Protein AF-A0A7S1ELW6-F1 (afdb_monomer_lite)

pLDDT: mean 91.41, std 7.21, range [59.25, 98.44]

Foldseek 3Di:
DVQVVCLVCLLVLLLVLLVQCPPPDPVSVVVSVVSLVVSLPRDHALVSVLSNLVSLLVQCPDPDVSSVLSSLVSLLSNCVSCVVVDDLVSLVSSLVSLLVQLLPPDNSSNLSSLQSNLSLCDDSNVVCLVVLLVVLLCLLVPQDADPPRDSSSVSSNSSSLSNLLSSLLSCLPDDDPCNVSSLVSLVVLCVGDPPSVVSSVVSVVNSD

Secondary structure (DSSP, 8-state):
-HHHHHGGGHHHHHHHHHHHTT-SSHHHHHHHHHHHHHHTTPPPPHHHHHHHHHHHHHHTT-S-HHHHHHHHHHHHHHHHHTTTTS-HHHHHHHHHHHHHGGG-SSHHHHHHHHHHHHHHTSGGGHHHHHHHHHHHHHHHHHS--STT--HHHHHHHHHHHHHHHHHHHT-SS---TTHHHHHHHHHHHTTSSTTHHHHHHHHHHH--

Organism: NCBI:txid1486918

Radius of gyration: 17.98 Å; chains: 1; bounding box: 51×28×56 Å

Sequence (208 aa):
GDGAAIAPSASAILRAALRTAESKDKDFAMIAKLTVAYLKYVRFEDEVLRQLAHMLIATLHDTNWHTRAATLRFIQALAYGHAFALGVELFIALRDAVVASLSDKQLEVAQLASSTLMIFLKGVGASSEAELRATFLRVAKTTPVGADADPLTSSTKHAAVLGLSACVLAHPYDVPTWMPEVMETLGFASLEPAPMKLAAQKTFAEFK

Structure (mmCIF, N/CA/C/O backbone):
data_AF-A0A7S1ELW6-F1
#
_entry.id   AF-A0A7S1ELW6-F1
#
loop_
_atom_site.group_PDB
_atom_site.id
_atom_site.type_symbol
_atom_site.label_atom_id
_atom_site.label_alt_id
_atom_site.label_comp_id
_atom_site.label_asym_id
_atom_site.label_entity_id
_atom_site.label_seq_id
_atom_site.pdbx_PDB_ins_code
_atom_site.Cartn_x
_atom_site.Cartn_y
_atom_site.Cartn_z
_atom_site.occupancy
_atom_site.B_iso_or_equiv
_atom_site.auth_seq_id
_atom_site.auth_comp_id
_atom_site.auth_asym_id
_atom_site.auth_atom_id
_atom_site.pdbx_PDB_model_num
ATOM 1 N N . GLY A 1 1 ? 13.669 3.051 -29.122 1.00 59.25 1 GLY A N 1
ATOM 2 C CA . GLY A 1 1 ? 13.702 4.171 -28.160 1.00 59.25 1 GLY A CA 1
ATOM 3 C C . GLY A 1 1 ? 14.279 3.693 -26.846 1.00 59.25 1 GLY A C 1
ATOM 4 O O . GLY A 1 1 ? 14.452 2.489 -26.687 1.00 59.25 1 GLY A O 1
ATOM 5 N N . ASP A 1 2 ? 14.553 4.611 -25.924 1.00 66.62 2 ASP A N 1
ATOM 6 C CA . ASP A 1 2 ? 15.318 4.346 -24.693 1.00 66.62 2 ASP A CA 1
ATOM 7 C C . ASP A 1 2 ? 14.764 3.185 -23.853 1.00 66.62 2 ASP A C 1
ATOM 9 O O . ASP A 1 2 ? 15.538 2.385 -23.334 1.00 66.62 2 ASP A O 1
ATOM 13 N N . GLY A 1 3 ? 13.436 3.006 -23.810 1.00 72.62 3 GLY A N 1
ATOM 14 C CA . GLY A 1 3 ? 12.788 1.891 -23.105 1.00 72.62 3 GLY A CA 1
ATOM 15 C C . GLY A 1 3 ? 13.220 0.499 -23.586 1.00 72.62 3 GLY A C 1
ATOM 16 O O . GLY A 1 3 ? 13.433 -0.387 -22.764 1.00 72.62 3 GLY A O 1
ATOM 17 N N . ALA A 1 4 ? 13.438 0.318 -24.893 1.00 77.94 4 ALA A N 1
ATOM 18 C CA . ALA A 1 4 ? 13.889 -0.960 -25.453 1.00 77.94 4 ALA A CA 1
ATOM 19 C C . ALA A 1 4 ? 15.352 -1.268 -25.094 1.00 77.94 4 ALA A C 1
ATOM 21 O O . ALA A 1 4 ? 15.714 -2.428 -24.921 1.00 77.94 4 ALA A O 1
ATOM 22 N N . ALA A 1 5 ? 16.188 -0.234 -24.945 1.00 83.50 5 ALA A N 1
ATOM 23 C CA . ALA A 1 5 ? 17.591 -0.403 -24.578 1.00 83.50 5 ALA A CA 1
ATOM 24 C C . ALA A 1 5 ? 17.753 -0.833 -23.111 1.00 83.50 5 ALA A C 1
ATOM 26 O O . ALA A 1 5 ? 18.630 -1.634 -22.796 1.00 83.50 5 ALA A O 1
ATOM 27 N N . ILE A 1 6 ? 16.900 -0.323 -22.216 1.00 86.50 6 ILE A N 1
ATOM 28 C CA . ILE A 1 6 ? 16.979 -0.629 -20.780 1.00 86.50 6 ILE A CA 1
ATOM 29 C C . ILE A 1 6 ? 16.120 -1.820 -20.350 1.00 86.50 6 ILE A C 1
ATOM 31 O O . ILE A 1 6 ? 16.358 -2.359 -19.272 1.00 86.50 6 ILE A O 1
ATOM 35 N N . ALA A 1 7 ? 15.153 -2.246 -21.168 1.00 85.88 7 ALA A N 1
ATOM 36 C CA . ALA A 1 7 ? 14.214 -3.327 -20.862 1.00 85.88 7 ALA A CA 1
ATOM 37 C C . ALA A 1 7 ? 14.863 -4.593 -20.259 1.00 85.88 7 ALA A C 1
ATOM 39 O O . ALA A 1 7 ? 14.392 -5.022 -19.204 1.00 85.88 7 ALA A O 1
ATOM 40 N N . PRO A 1 8 ? 15.967 -5.148 -20.811 1.00 89.31 8 PRO A N 1
ATOM 41 C CA . PRO A 1 8 ? 16.575 -6.374 -20.278 1.00 89.31 8 PRO A CA 1
ATOM 42 C C . PRO A 1 8 ? 17.093 -6.236 -18.841 1.00 89.31 8 PRO A C 1
ATOM 44 O O . PRO A 1 8 ? 17.148 -7.209 -18.094 1.00 89.31 8 PRO A O 1
ATOM 47 N N . SER A 1 9 ? 17.466 -5.016 -18.449 1.00 91.44 9 SER A N 1
ATOM 48 C CA . SER A 1 9 ? 18.084 -4.716 -17.156 1.00 91.44 9 SER A CA 1
ATOM 49 C C . SER A 1 9 ? 17.170 -3.910 -16.232 1.00 91.44 9 SER A C 1
ATOM 51 O O . SER A 1 9 ? 17.549 -3.642 -15.093 1.00 91.44 9 SER A O 1
ATOM 53 N N . ALA A 1 10 ? 15.968 -3.529 -16.680 1.00 91.75 10 ALA A N 1
ATOM 54 C CA . ALA A 1 10 ? 15.089 -2.593 -15.981 1.00 91.75 10 ALA A CA 1
ATOM 55 C C . ALA A 1 10 ? 14.746 -3.071 -14.564 1.00 91.75 10 ALA A C 1
ATOM 57 O O . ALA A 1 10 ? 14.891 -2.316 -13.604 1.00 91.75 10 ALA A O 1
ATOM 58 N N . SER A 1 11 ? 14.378 -4.346 -14.413 1.00 92.38 11 SER A N 1
ATOM 59 C CA . SER A 1 11 ? 14.062 -4.947 -13.111 1.00 92.38 11 SER A CA 1
ATOM 60 C C . SER A 1 11 ? 15.258 -4.954 -12.160 1.00 92.38 11 SER A C 1
ATOM 62 O O . SER A 1 11 ? 15.106 -4.652 -10.976 1.00 92.38 11 SER A O 1
ATOM 64 N N . ALA A 1 12 ? 16.456 -5.256 -12.665 1.00 93.81 12 ALA A N 1
ATOM 65 C CA . ALA A 1 12 ? 17.673 -5.278 -11.858 1.00 93.81 12 ALA A CA 1
ATOM 66 C C . ALA A 1 12 ? 18.089 -3.863 -11.427 1.00 93.81 12 ALA A C 1
ATOM 68 O O . ALA A 1 12 ? 18.358 -3.634 -10.246 1.00 93.81 12 ALA A O 1
ATOM 69 N N . ILE A 1 13 ? 18.075 -2.910 -12.366 1.00 94.12 13 ILE A N 1
ATOM 70 C CA . ILE A 1 13 ? 18.392 -1.497 -12.121 1.00 94.12 13 ILE A CA 1
ATOM 71 C C . ILE A 1 13 ? 17.414 -0.911 -11.103 1.00 94.12 13 ILE A C 1
ATOM 73 O O . ILE A 1 13 ? 17.841 -0.313 -10.115 1.00 94.12 13 ILE A O 1
ATOM 77 N N . LEU A 1 14 ? 16.109 -1.123 -11.300 1.00 95.25 14 LEU A N 1
ATOM 78 C CA . LEU A 1 14 ? 15.088 -0.614 -10.392 1.00 95.25 14 LEU A CA 1
ATOM 79 C C . LEU A 1 14 ? 15.239 -1.212 -8.994 1.00 95.25 14 LEU A C 1
ATOM 81 O O . LEU A 1 14 ? 15.230 -0.469 -8.016 1.00 95.25 14 LEU A O 1
ATOM 85 N N . ARG A 1 15 ? 15.424 -2.534 -8.877 1.00 95.38 15 ARG A N 1
ATOM 86 C CA . ARG A 1 15 ? 15.603 -3.180 -7.569 1.00 95.38 15 ARG A CA 1
ATOM 87 C C . ARG A 1 15 ? 16.816 -2.627 -6.831 1.00 95.38 15 ARG A C 1
ATOM 89 O O . ARG A 1 15 ? 16.731 -2.358 -5.634 1.00 95.38 15 ARG A O 1
ATOM 96 N N . ALA A 1 16 ? 17.937 -2.456 -7.531 1.00 94.50 16 ALA A N 1
ATOM 97 C CA . ALA A 1 16 ? 19.140 -1.876 -6.951 1.00 94.50 16 ALA A CA 1
ATOM 98 C C . ALA A 1 16 ? 18.877 -0.444 -6.467 1.00 94.50 16 ALA A C 1
ATOM 100 O O . ALA A 1 16 ? 19.161 -0.139 -5.311 1.00 94.50 16 ALA A O 1
ATOM 101 N N . ALA A 1 17 ? 18.245 0.389 -7.299 1.00 95.44 17 ALA A N 1
ATOM 102 C CA . ALA A 1 17 ? 17.912 1.767 -6.956 1.00 95.44 17 ALA A CA 1
ATOM 103 C C . ALA A 1 17 ? 16.952 1.866 -5.753 1.00 95.44 17 ALA A C 1
ATOM 105 O O . ALA A 1 17 ? 17.166 2.672 -4.853 1.00 95.44 17 ALA A O 1
ATOM 106 N N . LEU A 1 18 ? 15.930 1.008 -5.667 1.00 95.25 18 LEU A N 1
ATOM 107 C CA . LEU A 1 18 ? 15.019 0.968 -4.514 1.00 95.25 18 LEU A CA 1
ATOM 108 C C . LEU A 1 18 ? 15.742 0.600 -3.207 1.00 95.25 18 LEU A C 1
ATOM 110 O O . LEU A 1 18 ? 15.372 1.081 -2.135 1.00 95.25 18 LEU A O 1
ATOM 114 N N . ARG A 1 19 ? 16.783 -0.239 -3.278 1.00 94.31 19 ARG A N 1
ATOM 115 C CA . ARG A 1 19 ? 17.590 -0.630 -2.111 1.00 94.31 19 ARG A CA 1
ATOM 116 C C . ARG A 1 19 ? 18.581 0.443 -1.677 1.00 94.31 19 ARG A C 1
ATOM 118 O O . ARG A 1 19 ? 18.878 0.537 -0.489 1.00 94.31 19 ARG A O 1
ATOM 125 N N . THR A 1 20 ? 19.070 1.250 -2.613 1.00 93.38 20 THR A N 1
ATOM 126 C CA . THR A 1 20 ? 20.083 2.283 -2.356 1.00 93.38 20 THR A CA 1
ATOM 127 C C . THR A 1 20 ? 19.508 3.687 -2.183 1.00 93.38 20 THR A C 1
ATOM 129 O O . THR A 1 20 ? 20.233 4.568 -1.740 1.00 93.38 20 THR A O 1
ATOM 132 N N . ALA A 1 21 ? 18.217 3.909 -2.449 1.00 89.75 21 ALA A N 1
ATOM 133 C CA . ALA A 1 21 ? 17.579 5.227 -2.345 1.00 89.75 21 ALA A CA 1
ATOM 134 C C . ALA A 1 21 ? 17.763 5.913 -0.976 1.00 89.75 21 ALA A C 1
ATOM 136 O O . ALA A 1 21 ? 17.822 7.139 -0.909 1.00 89.75 21 ALA A O 1
ATOM 137 N N . GLU A 1 22 ? 17.882 5.137 0.103 1.00 86.88 22 GLU A N 1
ATOM 138 C CA . GLU A 1 22 ? 18.133 5.642 1.460 1.00 86.88 22 GLU A CA 1
ATOM 139 C C . GLU A 1 22 ? 19.531 5.254 1.982 1.00 86.88 22 GLU A C 1
ATOM 141 O O . GLU A 1 22 ? 19.724 5.017 3.176 1.00 86.88 22 GLU A O 1
ATOM 146 N N . SER A 1 23 ? 20.529 5.150 1.095 1.00 88.38 23 SER A N 1
ATOM 147 C CA . SER A 1 23 ? 21.919 4.937 1.505 1.00 88.38 23 SER A CA 1
ATOM 148 C C . SER A 1 23 ? 22.479 6.136 2.272 1.00 88.38 23 SER A C 1
ATOM 150 O O . SER A 1 23 ? 22.103 7.282 2.038 1.00 88.38 23 SER A O 1
ATOM 152 N N . LYS A 1 24 ? 23.443 5.878 3.165 1.00 88.25 24 LYS A N 1
ATOM 153 C CA . LYS A 1 24 ? 24.168 6.938 3.892 1.00 88.25 24 LYS A CA 1
ATOM 154 C C . LYS A 1 24 ? 24.994 7.830 2.964 1.00 88.25 24 LYS A C 1
ATOM 156 O O . LYS A 1 24 ? 25.199 9.003 3.263 1.00 88.25 24 LYS A O 1
ATOM 161 N N . ASP A 1 25 ? 25.477 7.256 1.868 1.00 92.94 25 ASP A N 1
ATOM 162 C CA . ASP A 1 25 ? 26.135 8.001 0.807 1.00 92.94 25 ASP A CA 1
ATOM 163 C C . ASP A 1 25 ? 25.087 8.817 0.038 1.00 92.94 25 ASP A C 1
ATOM 165 O O . ASP A 1 25 ? 24.133 8.260 -0.517 1.00 92.94 25 ASP A O 1
ATOM 169 N N . LYS A 1 26 ? 25.255 10.142 0.063 1.00 91.56 26 LYS A N 1
ATOM 170 C CA . LYS A 1 26 ? 24.295 11.095 -0.498 1.00 91.56 26 LYS A CA 1
ATOM 171 C C . LYS A 1 26 ? 24.269 11.063 -2.023 1.00 91.56 26 LYS A C 1
ATOM 173 O O . LYS A 1 26 ? 23.191 11.233 -2.590 1.00 91.56 26 LYS A O 1
ATOM 178 N N . ASP A 1 27 ? 25.404 10.813 -2.667 1.00 92.19 27 ASP A N 1
ATOM 179 C CA . ASP A 1 27 ? 25.503 10.818 -4.125 1.00 92.19 27 ASP A CA 1
ATOM 180 C C . ASP A 1 27 ? 24.845 9.558 -4.689 1.00 92.19 27 ASP A C 1
ATOM 182 O O . ASP A 1 27 ? 24.006 9.633 -5.591 1.00 92.19 27 ASP A O 1
ATOM 186 N N . PHE A 1 28 ? 25.113 8.400 -4.075 1.00 89.56 28 PHE A N 1
ATOM 187 C CA . PHE A 1 28 ? 24.427 7.154 -4.427 1.00 89.56 28 PHE A CA 1
ATOM 188 C C . PHE A 1 28 ? 22.918 7.230 -4.175 1.00 89.56 28 PHE A C 1
ATOM 190 O O . PHE A 1 28 ? 22.136 6.827 -5.040 1.00 89.56 28 PHE A O 1
ATOM 197 N N . ALA A 1 29 ? 22.493 7.786 -3.035 1.00 91.00 29 ALA A N 1
ATOM 198 C CA . ALA A 1 29 ? 21.076 7.968 -2.725 1.00 91.00 29 ALA A CA 1
ATOM 199 C C . ALA A 1 29 ? 20.387 8.892 -3.742 1.00 91.00 29 ALA A C 1
ATOM 201 O O . ALA A 1 29 ? 19.273 8.609 -4.188 1.00 91.00 29 ALA A O 1
ATOM 202 N N . MET A 1 30 ? 21.052 9.981 -4.144 1.00 93.38 30 MET A N 1
ATOM 203 C CA . MET A 1 30 ? 20.548 10.908 -5.157 1.00 93.38 30 MET A CA 1
ATOM 204 C C . MET A 1 30 ? 20.383 10.219 -6.515 1.00 93.38 30 MET A C 1
ATOM 206 O O . MET A 1 30 ? 19.300 10.286 -7.099 1.00 93.38 30 MET A O 1
ATOM 210 N N . ILE A 1 31 ? 21.414 9.521 -7.003 1.00 94.12 31 ILE A N 1
ATOM 211 C CA . ILE A 1 31 ? 21.364 8.805 -8.288 1.00 94.12 31 ILE A CA 1
ATOM 212 C C . ILE A 1 31 ? 20.267 7.736 -8.268 1.00 94.12 31 ILE A C 1
ATOM 214 O O . ILE A 1 31 ? 19.503 7.608 -9.227 1.00 94.12 31 ILE A O 1
ATOM 218 N N . ALA A 1 32 ? 20.135 6.998 -7.167 1.00 93.69 32 ALA A N 1
ATOM 219 C CA . ALA A 1 32 ? 19.096 5.993 -6.995 1.00 93.69 32 ALA A CA 1
ATOM 220 C C . ALA A 1 32 ? 17.688 6.606 -7.052 1.00 93.69 32 ALA A C 1
ATOM 222 O O . ALA A 1 32 ? 16.839 6.140 -7.812 1.00 93.69 32 ALA A O 1
ATOM 223 N N . LYS A 1 33 ? 17.452 7.702 -6.320 1.00 91.81 33 LYS A N 1
ATOM 224 C CA . LYS A 1 33 ? 16.172 8.428 -6.328 1.00 91.81 33 LYS A CA 1
ATOM 225 C C . LYS A 1 33 ? 15.827 8.970 -7.717 1.00 91.81 33 LYS A C 1
ATOM 227 O O . LYS A 1 33 ? 14.688 8.822 -8.155 1.00 91.81 33 LYS A O 1
ATOM 232 N N . LEU A 1 34 ? 16.804 9.528 -8.434 1.00 93.00 34 LEU A N 1
ATOM 233 C CA . LEU A 1 34 ? 16.627 9.970 -9.821 1.00 93.00 34 LEU A CA 1
ATOM 234 C C . LEU A 1 34 ? 16.305 8.800 -10.754 1.00 93.00 34 LEU A C 1
ATOM 236 O O . LEU A 1 34 ? 15.388 8.898 -11.562 1.00 93.00 34 LEU A O 1
ATOM 240 N N . THR A 1 35 ? 17.000 7.672 -10.607 1.00 92.94 35 THR A N 1
ATOM 241 C CA . THR A 1 35 ? 16.752 6.461 -11.404 1.00 92.94 35 THR A CA 1
ATOM 242 C C . THR A 1 35 ? 15.313 5.977 -11.230 1.00 92.94 35 THR A C 1
ATOM 244 O O . THR A 1 35 ? 14.610 5.760 -12.214 1.00 92.94 35 THR A O 1
ATOM 247 N N . VAL A 1 36 ? 14.836 5.883 -9.984 1.00 91.88 36 VAL A N 1
ATOM 248 C CA . VAL A 1 36 ? 13.442 5.531 -9.666 1.00 91.88 36 VAL A CA 1
ATOM 249 C C . VAL A 1 36 ? 12.468 6.542 -10.289 1.00 91.88 36 VAL A C 1
ATOM 251 O O . VAL A 1 36 ? 11.464 6.145 -10.882 1.00 91.88 36 VAL A O 1
ATOM 254 N N . ALA A 1 37 ? 12.771 7.841 -10.200 1.00 89.19 37 ALA A N 1
ATOM 255 C CA . ALA A 1 37 ? 11.931 8.901 -10.752 1.00 89.19 37 ALA A CA 1
ATOM 256 C C . ALA A 1 37 ? 11.832 8.853 -12.286 1.00 89.19 37 ALA A C 1
ATOM 258 O O . ALA A 1 37 ? 10.744 9.053 -12.821 1.00 89.19 37 ALA A O 1
ATOM 259 N N . TYR A 1 38 ? 12.925 8.560 -12.995 1.00 89.56 38 TYR A N 1
ATOM 260 C CA . TYR A 1 38 ? 12.919 8.463 -14.457 1.00 89.56 38 TYR A CA 1
ATOM 261 C C . TYR A 1 38 ? 12.258 7.177 -14.953 1.00 89.56 38 TYR A C 1
ATOM 263 O O . TYR A 1 38 ? 11.450 7.230 -15.880 1.00 89.56 38 TYR A O 1
ATOM 271 N N . LEU A 1 39 ? 12.526 6.036 -14.306 1.00 89.06 39 LEU A N 1
ATOM 272 C CA . LEU A 1 39 ? 11.944 4.747 -14.696 1.00 89.06 39 LEU A CA 1
ATOM 273 C C . LEU A 1 39 ? 10.414 4.731 -14.608 1.00 89.06 39 LEU A C 1
ATOM 275 O O . LEU A 1 39 ? 9.777 4.011 -15.368 1.00 89.06 39 LEU A O 1
ATOM 279 N N . LYS A 1 40 ? 9.817 5.565 -13.747 1.00 83.94 40 LYS A N 1
ATOM 280 C CA . LYS A 1 40 ? 8.361 5.761 -13.677 1.00 83.94 40 LYS A CA 1
ATOM 281 C C . LYS A 1 40 ? 7.737 6.179 -15.018 1.00 83.94 40 LYS A C 1
ATOM 283 O O . LYS A 1 40 ? 6.586 5.837 -15.273 1.00 83.94 40 LYS A O 1
ATOM 288 N N . TYR A 1 41 ? 8.451 6.960 -15.831 1.00 84.38 41 TYR A N 1
ATOM 289 C CA . TYR A 1 41 ? 7.922 7.539 -17.074 1.00 84.38 41 TYR A CA 1
ATOM 290 C C . TYR A 1 41 ? 8.241 6.708 -18.317 1.00 84.38 41 TYR A C 1
ATOM 292 O O . TYR A 1 41 ? 7.716 6.986 -19.397 1.00 84.38 41 T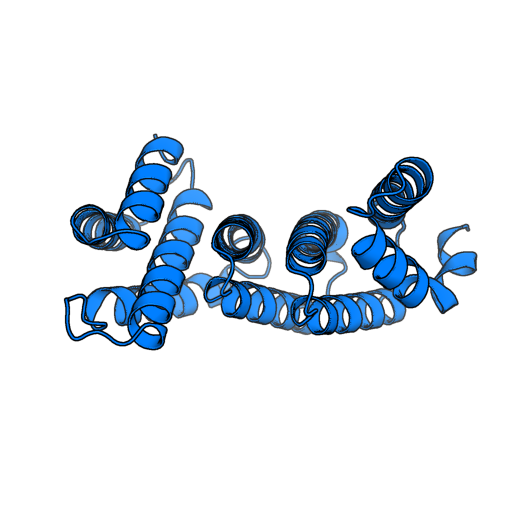YR A O 1
ATOM 300 N N . VAL A 1 42 ? 9.096 5.696 -18.178 1.00 85.56 42 VAL A N 1
ATOM 301 C CA . VAL A 1 42 ? 9.425 4.798 -19.279 1.00 85.56 42 VAL A CA 1
ATOM 302 C C . VAL A 1 42 ? 8.234 3.887 -19.533 1.00 85.56 42 VAL A C 1
ATOM 304 O O . VAL A 1 42 ? 7.748 3.217 -18.625 1.00 85.56 42 VAL A O 1
ATOM 307 N N . ARG A 1 43 ? 7.787 3.835 -20.789 1.00 83.00 43 ARG A N 1
ATOM 308 C CA . ARG A 1 43 ? 6.793 2.852 -21.212 1.00 83.00 43 ARG A CA 1
ATOM 309 C C . ARG A 1 43 ? 7.484 1.544 -21.547 1.00 83.00 43 ARG A C 1
ATOM 311 O O . ARG A 1 43 ? 8.336 1.494 -22.433 1.00 83.00 43 ARG A O 1
ATOM 318 N N . PHE A 1 44 ? 7.099 0.513 -20.818 1.00 84.31 44 PHE A N 1
ATOM 319 C CA . PHE A 1 44 ? 7.576 -0.846 -21.002 1.00 84.31 44 PHE A CA 1
ATOM 320 C C . PHE A 1 44 ? 6.533 -1.676 -21.748 1.00 84.31 44 PHE A C 1
ATOM 322 O O . PHE A 1 44 ? 5.336 -1.411 -21.647 1.00 84.31 44 PHE A O 1
ATOM 329 N N . GLU A 1 45 ? 6.999 -2.678 -22.488 1.00 86.69 45 GLU A N 1
ATOM 330 C CA . GLU A 1 45 ? 6.133 -3.714 -23.054 1.00 86.69 45 GLU A CA 1
ATOM 331 C C . GLU A 1 45 ? 5.584 -4.621 -21.943 1.00 86.69 45 GLU A C 1
ATOM 333 O O . GLU A 1 45 ? 6.178 -4.729 -20.865 1.00 86.69 45 GLU A O 1
ATOM 338 N N . ASP A 1 46 ? 4.472 -5.305 -22.217 1.00 87.00 46 ASP A N 1
ATOM 339 C CA . ASP A 1 46 ? 3.727 -6.103 -21.232 1.00 87.00 46 ASP A CA 1
ATOM 340 C C . ASP A 1 46 ? 4.591 -7.141 -20.505 1.00 87.00 46 ASP A C 1
ATOM 342 O O . ASP A 1 46 ? 4.446 -7.345 -19.298 1.00 87.00 46 ASP A O 1
ATOM 346 N N . GLU A 1 47 ? 5.529 -7.774 -21.212 1.00 89.44 47 GLU A N 1
ATOM 347 C CA . GLU A 1 47 ? 6.439 -8.758 -20.620 1.00 89.44 47 GLU A CA 1
ATOM 348 C C . GLU A 1 47 ? 7.386 -8.116 -19.595 1.00 89.44 47 GLU A C 1
ATOM 350 O O . GLU A 1 47 ? 7.591 -8.642 -18.501 1.00 89.44 47 GLU A O 1
ATOM 355 N N . VAL A 1 48 ? 7.905 -6.925 -19.892 1.00 89.75 48 VAL A N 1
ATOM 356 C CA . VAL A 1 48 ? 8.784 -6.192 -18.974 1.00 89.75 48 VAL A CA 1
ATOM 357 C C . VAL A 1 48 ? 7.982 -5.642 -17.792 1.00 89.75 48 VAL A C 1
ATOM 359 O O . VAL A 1 48 ? 8.446 -5.718 -16.656 1.00 89.75 48 VAL A O 1
ATOM 362 N N . LEU A 1 49 ? 6.752 -5.161 -18.015 1.00 89.12 49 LEU A N 1
ATOM 363 C CA . LEU A 1 49 ? 5.840 -4.762 -16.934 1.00 89.12 49 LEU A CA 1
ATOM 364 C C . LEU A 1 49 ? 5.544 -5.928 -15.986 1.00 89.12 49 LEU A C 1
ATOM 366 O O . LEU A 1 49 ? 5.587 -5.757 -14.765 1.00 89.12 49 LEU A O 1
ATOM 370 N N . ARG A 1 50 ? 5.304 -7.126 -16.531 1.00 91.69 50 ARG A N 1
ATOM 371 C CA . ARG A 1 50 ? 5.118 -8.352 -15.750 1.00 91.69 50 ARG A CA 1
ATOM 372 C C . ARG A 1 50 ? 6.347 -8.661 -14.903 1.00 91.69 50 ARG A C 1
ATOM 374 O O . ARG A 1 50 ? 6.206 -8.937 -13.713 1.00 91.69 50 ARG A O 1
ATOM 381 N N . GLN A 1 51 ? 7.546 -8.601 -15.475 1.00 92.31 51 GLN A N 1
ATOM 382 C CA . GLN A 1 51 ? 8.787 -8.840 -14.732 1.00 92.31 51 GLN A CA 1
ATOM 383 C C . GLN A 1 51 ? 9.013 -7.794 -13.633 1.00 92.31 51 GLN A C 1
ATOM 385 O O . GLN A 1 51 ? 9.372 -8.152 -12.508 1.00 92.31 51 GLN A O 1
ATOM 390 N N . LEU A 1 52 ? 8.748 -6.518 -13.927 1.00 92.44 52 LEU A N 1
ATOM 391 C CA . LEU A 1 52 ? 8.844 -5.426 -12.960 1.00 92.44 52 LEU A CA 1
ATOM 392 C C . LEU A 1 52 ? 7.885 -5.635 -11.789 1.00 92.44 52 LEU A C 1
ATOM 394 O O . LEU A 1 52 ? 8.303 -5.538 -10.640 1.00 92.44 52 LEU A O 1
ATOM 398 N N . ALA A 1 53 ? 6.625 -5.968 -12.056 1.00 93.38 53 ALA A N 1
ATOM 399 C CA . ALA A 1 53 ? 5.638 -6.208 -11.012 1.00 93.38 53 ALA A CA 1
ATOM 400 C C . ALA A 1 53 ? 6.013 -7.398 -10.114 1.00 93.38 53 ALA A C 1
ATOM 402 O O . ALA A 1 53 ? 5.998 -7.251 -8.894 1.00 93.38 53 ALA A O 1
ATOM 403 N N . HIS A 1 54 ? 6.449 -8.533 -10.676 1.00 94.62 54 HIS A N 1
ATOM 404 C CA . HIS A 1 54 ? 6.947 -9.655 -9.866 1.00 94.62 54 HIS A CA 1
ATOM 405 C C . HIS A 1 54 ? 8.162 -9.261 -9.018 1.00 94.62 54 HIS A C 1
ATOM 407 O O . HIS A 1 54 ? 8.250 -9.621 -7.842 1.00 94.62 54 HIS A O 1
ATOM 413 N N . MET A 1 55 ? 9.091 -8.486 -9.587 1.00 96.56 55 MET A N 1
ATOM 414 C CA . MET A 1 55 ? 10.245 -7.973 -8.855 1.00 96.56 55 MET A CA 1
ATOM 415 C C . MET A 1 55 ? 9.815 -7.054 -7.701 1.00 96.56 55 MET A C 1
ATOM 417 O O . MET A 1 55 ? 10.343 -7.194 -6.596 1.00 96.56 55 MET A O 1
ATOM 421 N N . LEU A 1 56 ? 8.852 -6.153 -7.924 1.00 97.06 56 LEU A N 1
ATOM 422 C CA . LEU A 1 56 ? 8.316 -5.247 -6.903 1.00 97.06 56 LEU A CA 1
ATOM 423 C C . LEU A 1 56 ? 7.640 -6.028 -5.773 1.00 97.06 56 LEU A C 1
ATOM 425 O O . LEU A 1 56 ? 7.969 -5.794 -4.614 1.00 97.06 56 LEU A O 1
ATOM 429 N N . ILE A 1 57 ? 6.786 -7.005 -6.099 1.00 97.56 57 ILE A N 1
ATOM 430 C CA . ILE A 1 57 ? 6.146 -7.895 -5.115 1.00 97.56 57 ILE A CA 1
ATOM 431 C C . ILE A 1 57 ? 7.213 -8.598 -4.267 1.00 97.56 57 ILE A C 1
ATOM 433 O O . ILE A 1 57 ? 7.166 -8.551 -3.042 1.00 97.56 57 ILE A O 1
ATOM 437 N N . ALA A 1 58 ? 8.250 -9.160 -4.893 1.00 97.38 58 ALA A N 1
ATOM 438 C CA . ALA A 1 58 ? 9.352 -9.786 -4.163 1.00 97.38 58 ALA A CA 1
ATOM 439 C C . ALA A 1 58 ? 10.162 -8.787 -3.307 1.00 97.38 58 ALA A C 1
ATOM 441 O O . ALA A 1 58 ? 10.756 -9.169 -2.299 1.00 97.38 58 ALA A O 1
ATOM 442 N N . THR A 1 59 ? 10.224 -7.514 -3.700 1.00 97.50 59 THR A N 1
ATOM 443 C CA . THR A 1 59 ? 10.969 -6.461 -2.985 1.00 97.50 59 THR A CA 1
ATOM 444 C C . THR A 1 59 ? 10.179 -5.892 -1.800 1.00 97.50 59 THR A C 1
ATOM 446 O O . THR A 1 59 ? 10.779 -5.399 -0.846 1.00 97.50 5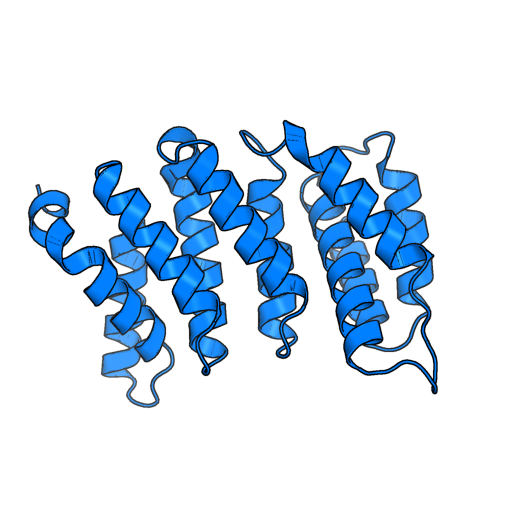9 THR A O 1
ATOM 449 N N . LEU A 1 60 ? 8.851 -6.059 -1.772 1.00 97.94 60 LEU A N 1
ATOM 450 C CA . LEU A 1 60 ? 8.033 -5.796 -0.581 1.00 97.94 60 LEU A CA 1
ATOM 451 C C . LEU A 1 60 ? 8.348 -6.739 0.590 1.00 97.94 60 LEU A C 1
ATOM 453 O O . LEU A 1 60 ? 7.916 -6.477 1.702 1.00 97.94 60 LEU A O 1
ATOM 457 N N . HIS A 1 61 ? 9.144 -7.790 0.390 1.00 96.75 61 HIS A N 1
ATOM 458 C CA . HIS A 1 61 ? 9.636 -8.654 1.467 1.00 96.75 61 HIS A CA 1
ATOM 459 C C . HIS A 1 61 ? 11.098 -8.367 1.858 1.00 96.75 61 HIS A C 1
ATOM 461 O O . HIS A 1 61 ? 11.705 -9.151 2.587 1.00 96.75 61 HIS A O 1
ATOM 467 N N . ASP A 1 62 ? 11.690 -7.258 1.389 1.00 96.94 62 ASP A N 1
ATOM 468 C CA . ASP A 1 62 ? 13.068 -6.894 1.742 1.00 96.94 62 ASP A CA 1
ATOM 469 C C . ASP A 1 62 ? 13.211 -6.643 3.255 1.00 96.94 62 ASP A C 1
ATOM 471 O O . ASP A 1 62 ? 12.311 -6.122 3.927 1.00 96.94 62 ASP A O 1
ATOM 475 N N . THR A 1 63 ? 14.368 -7.009 3.809 1.00 95.69 63 THR A N 1
ATOM 476 C CA . THR A 1 63 ? 14.662 -6.843 5.235 1.00 95.69 63 THR A CA 1
ATOM 477 C C . THR A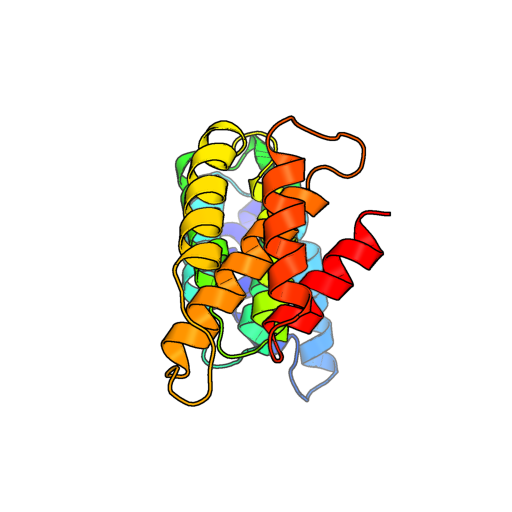 1 63 ? 14.691 -5.367 5.634 1.00 95.69 63 THR A C 1
ATOM 479 O O . THR A 1 63 ? 14.274 -5.026 6.748 1.00 95.69 63 THR A O 1
ATOM 482 N N . ASN A 1 64 ? 15.102 -4.483 4.718 1.00 95.44 64 ASN A N 1
ATOM 483 C CA . ASN A 1 64 ? 15.135 -3.043 4.921 1.00 95.44 64 ASN A CA 1
ATOM 484 C C . ASN A 1 64 ? 13.756 -2.408 4.674 1.00 95.44 64 ASN A C 1
ATOM 486 O O . ASN A 1 64 ? 13.233 -2.402 3.559 1.00 95.44 64 ASN A O 1
ATOM 490 N N . TRP A 1 65 ? 13.176 -1.806 5.714 1.00 96.56 65 TRP A N 1
ATOM 491 C CA . TRP A 1 65 ? 11.860 -1.169 5.622 1.00 96.56 65 TRP A CA 1
ATOM 492 C C . TRP A 1 65 ? 11.853 0.061 4.709 1.00 96.56 65 TRP A C 1
ATOM 494 O O . TRP A 1 65 ? 10.840 0.325 4.065 1.00 96.56 65 TRP A O 1
ATOM 504 N N . HIS A 1 66 ? 12.981 0.766 4.573 1.00 95.12 66 HIS A N 1
ATOM 505 C CA . HIS A 1 66 ? 13.106 1.872 3.625 1.00 95.12 66 HIS A CA 1
ATOM 506 C C . HIS A 1 66 ? 12.937 1.392 2.182 1.00 95.12 66 HIS A C 1
ATOM 508 O O . HIS A 1 66 ? 12.262 2.045 1.390 1.00 95.12 66 HIS A O 1
ATOM 514 N N . THR A 1 67 ? 13.482 0.216 1.856 1.00 96.44 67 THR A N 1
ATOM 515 C CA . THR A 1 67 ? 13.307 -0.417 0.545 1.00 96.44 67 THR A CA 1
ATOM 516 C C . THR A 1 67 ? 11.850 -0.792 0.310 1.00 96.44 67 THR A C 1
ATOM 518 O O . THR A 1 67 ? 11.308 -0.474 -0.749 1.00 96.44 67 THR A O 1
ATOM 521 N N . ARG A 1 68 ? 11.177 -1.396 1.300 1.00 97.94 68 ARG A N 1
ATOM 522 C CA . ARG A 1 68 ? 9.738 -1.699 1.205 1.00 97.94 68 ARG A CA 1
ATOM 523 C C . ARG A 1 68 ? 8.909 -0.428 0.992 1.00 97.94 68 ARG A C 1
ATOM 525 O O . ARG A 1 68 ? 8.069 -0.374 0.098 1.00 97.94 68 ARG A O 1
ATOM 532 N N . ALA A 1 69 ? 9.216 0.640 1.726 1.00 96.75 69 ALA A N 1
ATOM 533 C CA . ALA A 1 69 ? 8.545 1.928 1.586 1.00 96.75 69 ALA A CA 1
ATOM 534 C C . ALA A 1 69 ? 8.814 2.601 0.223 1.00 96.75 69 ALA A C 1
ATOM 536 O O . ALA A 1 69 ? 7.917 3.207 -0.363 1.00 96.75 69 ALA A O 1
ATOM 537 N N . ALA A 1 70 ? 10.036 2.528 -0.307 1.00 95.56 70 ALA A N 1
ATOM 538 C CA . ALA A 1 70 ? 10.348 3.022 -1.649 1.00 95.56 70 ALA A CA 1
ATOM 539 C C . ALA A 1 70 ? 9.611 2.207 -2.725 1.00 95.56 70 ALA A C 1
ATOM 541 O O . ALA A 1 70 ? 9.078 2.773 -3.679 1.00 95.56 70 ALA A O 1
ATOM 542 N N . THR A 1 71 ? 9.513 0.891 -2.525 1.00 97.38 71 THR A N 1
ATOM 543 C CA . THR A 1 71 ? 8.795 -0.033 -3.412 1.00 97.38 71 THR A CA 1
ATOM 544 C C . THR A 1 71 ? 7.311 0.315 -3.484 1.00 97.38 71 THR A C 1
ATOM 546 O O . THR A 1 71 ? 6.787 0.454 -4.583 1.00 97.38 71 THR A O 1
ATOM 549 N N . LEU A 1 72 ? 6.646 0.564 -2.349 1.00 97.50 72 LEU A N 1
ATOM 550 C CA . LEU A 1 72 ? 5.244 1.008 -2.328 1.00 97.50 72 LEU A CA 1
ATOM 551 C C . LEU A 1 72 ? 5.036 2.331 -3.086 1.00 97.50 72 LEU A C 1
ATOM 553 O O . LEU A 1 72 ? 4.113 2.429 -3.890 1.00 97.50 72 LEU A O 1
ATOM 557 N N . ARG A 1 73 ? 5.925 3.324 -2.917 1.00 95.31 73 ARG A N 1
ATOM 558 C CA . ARG A 1 73 ? 5.869 4.587 -3.691 1.00 95.31 73 ARG A CA 1
ATOM 559 C C . ARG A 1 73 ? 6.004 4.348 -5.192 1.00 95.31 73 ARG A C 1
ATOM 561 O O . ARG A 1 73 ? 5.339 5.010 -5.987 1.00 95.31 73 ARG A O 1
ATOM 568 N N . PHE A 1 74 ? 6.855 3.405 -5.589 1.00 95.12 74 PHE A N 1
ATOM 569 C CA . PHE A 1 74 ? 6.982 3.046 -6.995 1.00 95.12 74 PHE A CA 1
ATOM 570 C C . PHE A 1 74 ? 5.750 2.294 -7.507 1.00 95.12 74 PHE A C 1
ATOM 572 O O . PHE A 1 74 ? 5.285 2.590 -8.602 1.00 95.12 74 PHE A O 1
ATOM 579 N N . ILE A 1 75 ? 5.166 1.388 -6.715 1.00 95.38 75 ILE A N 1
ATOM 580 C CA . ILE A 1 75 ? 3.909 0.707 -7.059 1.00 95.38 75 ILE A CA 1
ATOM 581 C C . ILE A 1 75 ? 2.786 1.729 -7.270 1.00 95.38 75 ILE A C 1
ATOM 583 O O . ILE A 1 75 ? 2.078 1.625 -8.265 1.00 95.38 75 ILE A O 1
ATOM 587 N N . GLN A 1 76 ? 2.661 2.752 -6.414 1.00 93.00 76 GLN A N 1
ATOM 588 C CA . GLN A 1 76 ? 1.699 3.847 -6.618 1.00 93.00 76 GLN A CA 1
ATOM 589 C C . GLN A 1 76 ? 1.884 4.517 -7.983 1.00 93.00 76 GLN A C 1
ATOM 591 O O . GLN A 1 76 ? 0.938 4.688 -8.751 1.00 93.00 76 GLN A O 1
ATOM 596 N N . ALA A 1 77 ? 3.127 4.881 -8.291 1.00 90.62 77 ALA A N 1
ATOM 597 C CA . ALA A 1 77 ? 3.496 5.518 -9.542 1.00 90.62 77 ALA A CA 1
ATOM 598 C C . ALA A 1 77 ? 3.219 4.632 -10.769 1.00 90.62 77 ALA A C 1
ATOM 600 O O . ALA A 1 77 ? 2.709 5.132 -11.774 1.00 90.62 77 ALA A O 1
ATOM 601 N N . LEU A 1 78 ? 3.535 3.339 -10.675 1.00 89.50 78 LEU A N 1
ATOM 602 C CA . LEU A 1 78 ? 3.312 2.352 -11.724 1.00 89.50 78 LEU A CA 1
ATOM 603 C C . LEU A 1 78 ? 1.814 2.139 -11.958 1.00 89.50 78 LEU A C 1
ATOM 605 O O . LEU A 1 78 ? 1.359 2.292 -13.087 1.00 89.50 78 LEU A O 1
ATOM 609 N N . ALA A 1 79 ? 1.053 1.853 -10.898 1.00 88.81 79 ALA A N 1
ATOM 610 C CA . ALA A 1 79 ? -0.381 1.586 -10.963 1.00 88.81 79 ALA A CA 1
ATOM 611 C C . ALA A 1 79 ? -1.163 2.782 -11.515 1.00 88.81 79 ALA A C 1
ATOM 613 O O . ALA A 1 79 ? -2.042 2.598 -12.350 1.00 88.81 79 ALA A O 1
ATOM 614 N N . TYR A 1 80 ? -0.805 4.009 -11.121 1.00 85.31 80 TYR A N 1
ATOM 615 C CA . TYR A 1 80 ? -1.428 5.217 -11.662 1.00 85.31 80 TYR A CA 1
ATOM 616 C C . TYR A 1 80 ? -1.037 5.473 -13.127 1.00 85.31 80 TYR A C 1
ATOM 618 O O . TYR A 1 80 ? -1.897 5.719 -13.968 1.00 85.31 80 TYR A O 1
ATOM 626 N N . GLY A 1 81 ? 0.260 5.409 -13.454 1.00 82.56 81 GLY A N 1
ATOM 627 C CA . GLY A 1 81 ? 0.760 5.738 -14.796 1.00 82.56 81 GLY A CA 1
ATOM 628 C C . GLY A 1 81 ? 0.449 4.688 -15.867 1.00 82.56 81 GLY A C 1
ATOM 629 O O . GLY A 1 81 ? 0.376 5.022 -17.047 1.00 82.56 81 GLY A O 1
ATOM 630 N N . HIS A 1 82 ? 0.253 3.433 -15.459 1.00 81.06 82 HIS A N 1
ATOM 631 C CA . HIS A 1 82 ? 0.069 2.283 -16.345 1.00 81.06 82 HIS A CA 1
ATOM 632 C C . HIS A 1 82 ? -1.266 1.570 -16.104 1.00 81.06 82 HIS A C 1
ATOM 634 O O . HIS A 1 82 ? -1.407 0.419 -16.499 1.00 81.06 82 HIS A O 1
ATOM 640 N N . ALA A 1 83 ? -2.260 2.231 -15.499 1.00 77.56 83 ALA A N 1
ATOM 641 C CA . ALA A 1 83 ? -3.548 1.623 -15.142 1.00 77.56 83 ALA A CA 1
ATOM 642 C C . ALA A 1 83 ? -4.232 0.870 -16.302 1.00 77.56 83 ALA A C 1
ATOM 644 O O . ALA A 1 83 ? -4.871 -0.150 -16.076 1.00 77.56 83 ALA A O 1
ATOM 645 N N . PHE A 1 84 ? -4.074 1.353 -17.540 1.00 78.81 84 PHE A N 1
ATOM 646 C CA . PHE A 1 84 ? -4.646 0.736 -18.746 1.00 78.81 84 PHE A CA 1
ATOM 647 C C . PHE A 1 84 ? -3.714 -0.263 -19.449 1.00 78.81 84 PHE A C 1
ATOM 649 O O . PHE A 1 84 ? -4.164 -0.992 -20.325 1.00 78.81 84 PHE A O 1
ATOM 656 N N . ALA A 1 85 ? -2.424 -0.267 -19.104 1.00 82.75 85 ALA A N 1
ATOM 657 C CA . ALA A 1 85 ? -1.428 -1.190 -19.654 1.00 82.75 85 ALA A CA 1
ATOM 658 C C . ALA A 1 85 ? -1.195 -2.399 -18.732 1.00 82.75 85 ALA A C 1
ATOM 660 O O . ALA A 1 85 ? -0.809 -3.471 -19.185 1.00 82.75 85 ALA A O 1
ATOM 661 N N . LEU A 1 86 ? -1.443 -2.252 -17.428 1.00 82.88 86 LEU A N 1
ATOM 662 C CA . LEU A 1 86 ? -1.418 -3.364 -16.489 1.00 82.88 86 LEU A CA 1
ATOM 663 C C . LEU A 1 86 ? -2.625 -4.267 -16.750 1.00 82.88 86 LEU A C 1
ATOM 665 O O . LEU A 1 86 ? -3.770 -3.875 -16.532 1.00 82.88 86 LEU A O 1
ATOM 669 N N . GLY A 1 87 ? -2.360 -5.499 -17.183 1.00 85.69 87 GLY A N 1
ATOM 670 C CA . GLY A 1 87 ? -3.389 -6.532 -17.249 1.00 85.69 87 GLY A CA 1
ATOM 671 C C . GLY A 1 87 ? -4.047 -6.762 -15.882 1.00 85.69 87 GLY A C 1
ATOM 672 O O . GLY A 1 87 ? -3.402 -6.614 -14.840 1.00 85.69 87 GLY A O 1
ATOM 673 N N . VAL A 1 88 ? -5.322 -7.161 -15.894 1.00 87.62 88 VAL A N 1
ATOM 674 C CA . VAL A 1 88 ? -6.156 -7.349 -14.689 1.00 87.62 88 VAL A CA 1
ATOM 675 C C . VAL A 1 88 ? -5.482 -8.258 -13.656 1.00 87.62 88 VAL A C 1
ATOM 677 O O . VAL A 1 88 ? -5.407 -7.899 -12.485 1.00 87.62 88 VAL A O 1
ATOM 680 N N . GLU A 1 89 ? -4.907 -9.378 -14.095 1.00 88.88 89 GLU A N 1
ATOM 681 C CA . GLU A 1 89 ? -4.193 -10.324 -13.224 1.00 88.88 89 GLU A CA 1
ATOM 682 C C . GLU A 1 89 ? -3.018 -9.673 -12.482 1.00 88.88 89 GLU A C 1
ATOM 684 O O . GLU A 1 89 ? -2.816 -9.882 -11.287 1.00 88.88 89 GLU A O 1
ATOM 689 N N . LEU A 1 90 ? -2.247 -8.832 -13.177 1.00 90.31 90 LEU A N 1
ATOM 690 C CA . LEU A 1 90 ? -1.083 -8.170 -12.596 1.00 90.31 90 LEU A CA 1
ATOM 691 C C . LEU A 1 90 ? -1.490 -7.058 -11.630 1.00 90.31 90 LEU A C 1
ATOM 693 O O . LEU A 1 90 ? -0.851 -6.859 -10.597 1.00 90.31 90 LEU A O 1
ATOM 697 N N . PHE A 1 91 ? -2.568 -6.349 -11.963 1.00 90.88 91 PHE A N 1
ATOM 698 C CA . PHE A 1 91 ? -3.170 -5.345 -11.097 1.00 90.88 91 PHE A CA 1
ATOM 699 C C . PHE A 1 91 ? -3.658 -5.970 -9.784 1.00 90.88 91 PHE A C 1
ATOM 701 O O . PHE A 1 91 ? -3.363 -5.446 -8.710 1.00 90.88 91 PHE A O 1
ATOM 708 N N . ILE A 1 92 ? -4.337 -7.119 -9.864 1.00 91.25 92 ILE A N 1
ATOM 709 C CA . ILE A 1 92 ? -4.785 -7.901 -8.706 1.00 91.25 92 ILE A CA 1
ATOM 710 C C . ILE A 1 92 ? -3.591 -8.382 -7.873 1.00 91.25 92 ILE A C 1
ATOM 712 O O . ILE A 1 92 ? -3.567 -8.150 -6.668 1.00 91.25 92 ILE A O 1
ATOM 716 N N . ALA A 1 93 ? -2.558 -8.955 -8.499 1.00 93.94 93 ALA A N 1
ATOM 717 C CA . ALA A 1 93 ? -1.372 -9.427 -7.782 1.00 93.94 93 ALA A CA 1
ATOM 718 C C . ALA A 1 93 ? -0.646 -8.298 -7.022 1.00 93.94 93 ALA A C 1
ATOM 720 O O . ALA A 1 93 ? -0.228 -8.478 -5.876 1.00 93.94 93 ALA A O 1
ATOM 721 N N . LEU A 1 94 ? -0.521 -7.113 -7.633 1.00 95.38 94 LEU A N 1
ATOM 722 C CA . LEU A 1 94 ? 0.048 -5.935 -6.972 1.00 95.38 94 LEU A CA 1
ATOM 723 C C . LEU A 1 94 ? -0.837 -5.444 -5.822 1.00 95.38 94 LEU A C 1
ATOM 725 O O . LEU A 1 94 ? -0.314 -5.145 -4.748 1.00 95.38 94 LEU A O 1
ATOM 729 N N . ARG A 1 95 ? -2.161 -5.386 -6.018 1.00 95.19 95 ARG A N 1
ATOM 730 C CA . ARG A 1 95 ? -3.119 -5.026 -4.964 1.00 95.19 95 ARG A CA 1
ATOM 731 C C . ARG A 1 95 ? -2.985 -5.959 -3.769 1.00 95.19 95 ARG A C 1
ATOM 733 O O . ARG A 1 95 ? -2.883 -5.480 -2.646 1.00 95.19 95 ARG A O 1
ATOM 740 N N . ASP A 1 96 ? -2.964 -7.266 -3.997 1.00 95.50 96 ASP A N 1
ATOM 741 C CA . ASP A 1 96 ? -2.925 -8.256 -2.921 1.00 95.50 96 ASP A CA 1
ATOM 742 C C . ASP A 1 96 ? -1.602 -8.172 -2.142 1.00 95.50 96 ASP A C 1
ATOM 744 O O . ASP A 1 96 ? -1.598 -8.250 -0.912 1.00 95.50 96 ASP A O 1
ATOM 748 N N . ALA A 1 97 ? -0.488 -7.882 -2.823 1.00 97.81 97 ALA A N 1
ATOM 749 C CA . ALA A 1 97 ? 0.789 -7.597 -2.168 1.00 97.81 97 ALA A CA 1
ATOM 750 C C . ALA A 1 97 ? 0.761 -6.296 -1.335 1.00 97.81 97 ALA A C 1
ATOM 752 O O . ALA A 1 97 ? 1.338 -6.232 -0.244 1.00 97.81 97 ALA A O 1
ATOM 753 N N . VAL A 1 98 ? 0.059 -5.259 -1.806 1.00 98.00 98 VAL A N 1
ATOM 754 C CA . VAL A 1 98 ? -0.174 -4.021 -1.041 1.00 98.00 98 VAL A CA 1
ATOM 755 C C . VAL A 1 98 ? -1.068 -4.288 0.174 1.00 98.00 98 VAL A C 1
ATOM 757 O O . VAL A 1 98 ? -0.754 -3.814 1.262 1.00 98.00 98 VAL A O 1
ATOM 760 N N . VAL A 1 99 ? -2.128 -5.090 0.030 1.00 97.56 99 VAL A N 1
ATOM 761 C CA . VAL A 1 99 ? -2.999 -5.507 1.142 1.00 97.56 99 VAL A CA 1
ATOM 762 C C . VAL A 1 99 ? -2.200 -6.279 2.194 1.00 97.56 99 VAL A C 1
ATOM 764 O O . VAL A 1 99 ? -2.311 -5.976 3.379 1.00 97.56 99 VAL A O 1
ATOM 767 N N . ALA A 1 100 ? -1.332 -7.209 1.788 1.00 97.62 100 ALA A N 1
ATOM 768 C CA . ALA A 1 100 ? -0.443 -7.916 2.712 1.00 97.62 100 ALA A CA 1
ATOM 769 C C . ALA A 1 100 ? 0.515 -6.963 3.457 1.00 97.62 100 ALA A C 1
ATOM 771 O O . ALA A 1 100 ? 0.823 -7.177 4.630 1.00 97.62 100 ALA A O 1
ATOM 772 N N . SER A 1 101 ? 0.937 -5.874 2.803 1.00 98.25 101 SER A N 1
ATOM 773 C CA . SER A 1 101 ? 1.808 -4.847 3.393 1.00 98.25 101 SER A CA 1
ATOM 774 C C . SER A 1 101 ? 1.102 -3.963 4.436 1.00 98.25 101 SER A C 1
ATOM 776 O O . SER A 1 101 ? 1.774 -3.211 5.139 1.00 98.25 101 SER A O 1
ATOM 778 N N . LEU A 1 102 ? -0.227 -4.047 4.595 1.00 98.00 102 LEU A N 1
ATOM 779 C CA . LEU A 1 102 ? -0.950 -3.358 5.678 1.00 98.00 102 LEU A CA 1
ATOM 780 C C . LEU A 1 102 ? -0.582 -3.902 7.067 1.00 98.00 102 LEU A C 1
ATOM 782 O O . LEU A 1 102 ? -0.661 -3.169 8.051 1.00 98.00 102 LEU A O 1
ATOM 786 N N . SER A 1 103 ? -0.159 -5.166 7.141 1.00 96.50 103 SER A N 1
ATOM 787 C CA . SER A 1 103 ? 0.291 -5.829 8.372 1.00 96.50 103 SER A CA 1
ATOM 788 C C . SER A 1 103 ? 1.809 -5.725 8.580 1.00 96.50 103 SER A C 1
ATOM 790 O O . SER A 1 103 ? 2.385 -6.517 9.331 1.00 96.50 103 SER A O 1
ATOM 792 N N . ASP A 1 104 ? 2.489 -4.800 7.889 1.00 97.44 104 ASP A N 1
ATOM 793 C CA . ASP A 1 104 ? 3.939 -4.633 8.013 1.00 97.44 104 ASP A CA 1
ATOM 794 C C . ASP A 1 104 ? 4.341 -4.273 9.450 1.00 97.44 104 ASP A C 1
ATOM 796 O O . ASP A 1 104 ? 3.699 -3.468 10.125 1.00 97.44 104 ASP A O 1
ATOM 800 N N . LYS A 1 105 ? 5.459 -4.848 9.907 1.00 94.38 105 LYS A N 1
ATOM 801 C CA . LYS A 1 105 ? 6.031 -4.583 11.236 1.00 94.38 105 LYS A CA 1
ATOM 802 C C . LYS A 1 105 ? 6.413 -3.114 11.458 1.00 94.38 105 LYS A C 1
ATOM 804 O O . LYS A 1 105 ? 6.487 -2.679 12.601 1.00 94.38 105 LYS A O 1
ATOM 809 N N . GLN A 1 106 ? 6.707 -2.374 10.389 1.00 96.25 106 GLN A N 1
ATOM 810 C CA . GLN A 1 106 ? 7.013 -0.950 10.433 1.00 96.25 106 GLN A CA 1
ATOM 811 C C . GLN A 1 106 ? 5.748 -0.142 10.122 1.00 96.25 106 GLN A C 1
ATOM 813 O O . GLN A 1 106 ? 5.221 -0.208 9.010 1.00 96.25 106 GLN A O 1
ATOM 818 N N . LEU A 1 107 ? 5.296 0.675 11.078 1.00 94.50 107 LEU A N 1
ATOM 819 C CA . LEU A 1 107 ? 4.045 1.436 10.964 1.00 94.50 107 LEU A CA 1
ATOM 820 C C . LEU A 1 107 ? 4.021 2.372 9.747 1.00 94.50 107 LEU A C 1
ATOM 822 O O . LEU A 1 107 ? 2.990 2.508 9.097 1.00 94.50 107 LEU A O 1
ATOM 826 N N . GLU A 1 108 ? 5.149 2.978 9.393 1.00 96.25 108 GLU A N 1
ATOM 827 C CA . GLU A 1 108 ? 5.287 3.864 8.237 1.00 96.25 108 GLU A CA 1
ATOM 828 C C . GLU A 1 108 ? 5.086 3.118 6.913 1.00 96.25 108 GLU A C 1
ATOM 830 O O . GLU A 1 108 ? 4.536 3.682 5.965 1.00 96.25 108 GLU A O 1
ATOM 835 N N . VAL A 1 109 ? 5.504 1.848 6.837 1.00 97.81 109 VAL A N 1
ATOM 836 C CA . VAL A 1 109 ? 5.273 1.000 5.658 1.00 97.81 109 VAL A CA 1
ATOM 837 C C . VAL A 1 109 ? 3.796 0.622 5.581 1.00 97.81 109 VAL A C 1
ATOM 839 O O . VAL A 1 109 ? 3.196 0.782 4.522 1.00 97.81 109 VAL A O 1
ATOM 842 N N . ALA A 1 110 ? 3.190 0.223 6.703 1.00 97.56 110 ALA A N 1
ATOM 843 C CA . ALA A 1 110 ? 1.765 -0.099 6.779 1.00 97.56 110 ALA A CA 1
ATOM 844 C C . ALA A 1 110 ? 0.871 1.096 6.390 1.00 97.56 110 ALA A C 1
ATOM 846 O O . ALA A 1 110 ? -0.048 0.968 5.579 1.00 97.56 110 ALA A O 1
ATOM 847 N N . GLN A 1 111 ? 1.175 2.294 6.898 1.00 96.94 111 GLN A N 1
ATOM 848 C CA . GLN A 1 111 ? 0.467 3.527 6.538 1.00 96.94 111 GLN A CA 1
ATOM 849 C C . GLN A 1 111 ? 0.617 3.864 5.053 1.00 96.94 111 GLN A C 1
ATOM 851 O O . GLN A 1 111 ? -0.350 4.252 4.400 1.00 96.94 111 GLN A O 1
ATOM 856 N N . LEU A 1 112 ? 1.816 3.690 4.495 1.00 97.56 112 LEU A N 1
ATOM 857 C CA . LEU A 1 112 ? 2.038 3.906 3.072 1.00 97.56 112 LEU A CA 1
ATOM 858 C C . LEU A 1 112 ? 1.310 2.862 2.213 1.00 97.56 112 LEU A C 1
ATOM 860 O O . LEU A 1 112 ? 0.827 3.199 1.131 1.00 97.56 112 LEU A O 1
ATOM 864 N N . ALA A 1 113 ? 1.199 1.618 2.683 1.00 98.38 113 ALA A N 1
ATOM 865 C CA . ALA A 1 113 ? 0.415 0.579 2.026 1.00 98.38 113 ALA A CA 1
ATOM 866 C C . ALA A 1 113 ? -1.073 0.957 1.989 1.00 98.38 113 ALA A C 1
ATOM 868 O O . ALA A 1 113 ? -1.683 0.850 0.930 1.00 98.38 113 ALA A O 1
AT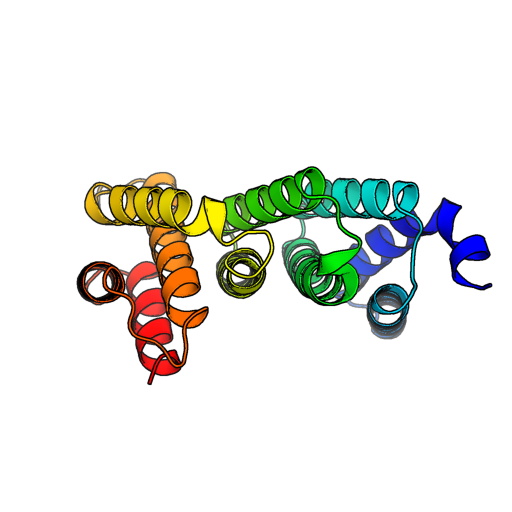OM 869 N N . SER A 1 114 ? -1.622 1.517 3.076 1.00 97.94 114 SER A N 1
ATOM 870 C CA . SER A 1 114 ? -2.989 2.070 3.100 1.00 97.94 114 SER A CA 1
ATOM 871 C C . SER A 1 114 ? -3.180 3.147 2.031 1.00 97.94 114 SER A C 1
ATOM 873 O O . SER A 1 114 ? -4.074 3.035 1.193 1.00 97.94 114 SER A O 1
ATOM 875 N N . SER A 1 115 ? -2.280 4.136 1.964 1.00 96.31 115 SER A N 1
ATOM 876 C CA . SER A 1 115 ? -2.373 5.174 0.931 1.00 96.31 115 SER A CA 1
ATOM 877 C C . SER A 1 115 ? -2.214 4.619 -0.488 1.00 96.31 115 SER A C 1
ATOM 879 O O . SER A 1 115 ? -2.831 5.116 -1.425 1.00 96.31 115 SER A O 1
ATOM 881 N N . THR A 1 116 ? -1.398 3.576 -0.659 1.00 96.62 116 THR A N 1
ATOM 882 C CA . THR A 1 116 ? -1.214 2.890 -1.946 1.00 96.62 116 THR A CA 1
ATOM 883 C C . THR A 1 116 ? -2.466 2.128 -2.365 1.00 96.62 116 THR A C 1
ATOM 885 O O . THR A 1 116 ? -2.840 2.174 -3.536 1.00 96.62 116 THR A O 1
ATOM 888 N N . LEU A 1 117 ? -3.137 1.470 -1.417 1.00 96.50 117 LEU A N 1
ATOM 889 C CA . LEU A 1 117 ? -4.337 0.678 -1.661 1.00 96.50 117 LEU A CA 1
ATOM 890 C C . LEU A 1 117 ? -5.462 1.518 -2.271 1.00 96.50 117 LEU A C 1
ATOM 892 O O . LEU A 1 117 ? -6.168 1.007 -3.131 1.00 96.50 117 LEU A O 1
ATOM 896 N N . MET A 1 118 ? -5.580 2.804 -1.914 1.00 94.00 118 MET A N 1
ATOM 897 C CA . MET A 1 118 ? -6.600 3.711 -2.467 1.00 94.00 118 MET A CA 1
ATOM 898 C C . MET A 1 118 ? -6.651 3.693 -4.005 1.00 94.00 118 MET A C 1
ATOM 900 O O . MET A 1 118 ? -7.732 3.718 -4.588 1.00 94.00 118 MET A O 1
ATOM 904 N N . ILE A 1 119 ? -5.490 3.593 -4.666 1.00 91.75 119 ILE A N 1
ATOM 905 C CA . ILE A 1 119 ? -5.379 3.543 -6.135 1.00 91.75 119 ILE A CA 1
ATOM 906 C C . ILE A 1 119 ? -6.031 2.269 -6.688 1.00 91.75 119 ILE A C 1
ATOM 908 O O . ILE A 1 119 ? -6.665 2.297 -7.740 1.00 91.75 119 ILE A O 1
ATOM 912 N N . PHE A 1 120 ? -5.903 1.160 -5.961 1.00 92.56 120 PHE A N 1
ATOM 913 C CA . PHE A 1 120 ? -6.430 -0.144 -6.356 1.00 92.56 120 PHE A CA 1
ATOM 914 C C . PHE A 1 120 ? -7.915 -0.335 -6.036 1.00 92.56 120 PHE A C 1
ATOM 916 O O . PHE A 1 120 ? -8.506 -1.302 -6.505 1.00 92.56 120 PHE A O 1
ATOM 923 N N . LEU A 1 121 ? -8.533 0.568 -5.273 1.00 90.94 121 LEU A N 1
ATOM 924 C CA . LEU A 1 121 ? -9.977 0.550 -5.007 1.00 90.94 121 LEU A CA 1
ATOM 925 C C . LEU A 1 121 ? -10.778 1.287 -6.092 1.00 90.94 121 LEU A C 1
ATOM 927 O O . LEU A 1 121 ? -11.999 1.345 -6.034 1.00 90.94 121 LEU A O 1
ATOM 931 N N . LYS A 1 122 ? -10.103 1.857 -7.097 1.00 83.38 122 LYS A N 1
ATOM 932 C CA . LYS A 1 122 ? -10.723 2.583 -8.210 1.00 83.38 122 LYS A CA 1
ATOM 933 C C . LYS A 1 122 ? -10.409 1.929 -9.552 1.00 83.38 122 LYS A C 1
ATOM 935 O O . LYS A 1 122 ? -9.489 1.123 -9.686 1.00 83.38 122 LYS A O 1
ATOM 940 N N . GLY A 1 123 ? -11.188 2.301 -10.567 1.00 81.56 123 GLY A N 1
ATOM 941 C CA . GLY A 1 123 ? -11.005 1.812 -11.933 1.00 81.56 123 GLY A CA 1
ATOM 942 C C . GLY A 1 123 ? -11.162 0.293 -12.018 1.00 81.56 123 GLY A C 1
ATOM 943 O O . GLY A 1 123 ? -12.186 -0.244 -11.606 1.00 81.56 123 GLY A O 1
ATOM 944 N N . VAL A 1 124 ? -10.133 -0.391 -12.528 1.00 75.56 124 VAL A N 1
ATOM 945 C CA . VAL A 1 124 ? -10.116 -1.852 -12.745 1.00 75.56 124 VAL A CA 1
ATOM 946 C C . VAL A 1 124 ? -10.383 -2.644 -11.457 1.00 75.56 124 VAL A C 1
ATOM 948 O O . VAL A 1 124 ? -10.987 -3.711 -11.512 1.00 75.56 124 VAL A O 1
ATOM 951 N N . GLY A 1 125 ? -9.986 -2.126 -10.291 1.00 73.00 125 GLY A N 1
ATOM 952 C CA . GLY A 1 125 ? -10.168 -2.814 -9.008 1.00 73.00 125 GLY A CA 1
ATOM 953 C C . GLY A 1 125 ? -11.530 -2.627 -8.337 1.00 73.00 125 GLY A C 1
ATOM 954 O O . GLY A 1 125 ? -11.812 -3.314 -7.352 1.00 73.00 125 GLY A O 1
ATOM 955 N N . ALA A 1 126 ? -12.393 -1.752 -8.864 1.00 76.31 126 ALA A N 1
ATOM 956 C CA . ALA A 1 126 ? -13.671 -1.405 -8.235 1.00 76.31 126 ALA A CA 1
ATOM 957 C C . ALA A 1 126 ? -14.614 -2.614 -8.061 1.00 76.31 126 ALA A C 1
ATOM 959 O O . ALA A 1 126 ? -15.390 -2.662 -7.111 1.00 76.31 126 ALA A O 1
ATOM 960 N N . SER A 1 127 ? -14.515 -3.627 -8.930 1.00 77.50 127 SER A N 1
ATOM 961 C CA . SER A 1 127 ? -15.317 -4.859 -8.843 1.00 77.50 127 SER A CA 1
ATOM 962 C C . SER A 1 127 ? -15.060 -5.663 -7.563 1.00 77.50 127 SER A C 1
ATOM 964 O O . SER A 1 127 ? -15.976 -6.275 -7.025 1.00 77.50 127 SER A O 1
ATOM 966 N N . SER A 1 128 ? -13.829 -5.628 -7.054 1.00 84.44 128 SER A N 1
ATOM 967 C CA . SER A 1 128 ? -13.390 -6.370 -5.861 1.00 84.44 128 SER A CA 1
ATOM 968 C C . SER A 1 128 ? -13.430 -5.558 -4.563 1.00 84.44 128 SER A C 1
ATOM 970 O O . SER A 1 128 ? -13.205 -6.096 -3.478 1.00 84.44 128 SER A O 1
ATOM 972 N N . GLU A 1 129 ? -13.699 -4.252 -4.654 1.00 90.31 129 GLU A N 1
ATOM 973 C CA . GLU A 1 129 ? -13.661 -3.337 -3.510 1.00 90.31 129 GLU A CA 1
ATOM 974 C C . GLU A 1 129 ? -14.633 -3.777 -2.406 1.00 90.31 129 GLU A C 1
ATOM 976 O O . GLU A 1 129 ? -14.290 -3.768 -1.223 1.00 90.31 129 GLU A O 1
ATOM 981 N N . ALA A 1 130 ? -15.838 -4.206 -2.790 1.00 93.25 130 ALA A N 1
ATOM 982 C CA . ALA A 1 130 ? -16.867 -4.625 -1.846 1.00 93.25 130 ALA A CA 1
ATOM 983 C C . ALA A 1 130 ? -16.436 -5.839 -1.004 1.00 93.25 130 ALA A C 1
ATOM 985 O O . ALA A 1 130 ? -16.675 -5.859 0.204 1.00 93.25 130 ALA A O 1
ATOM 986 N N . GLU A 1 131 ? -15.767 -6.819 -1.616 1.00 94.12 131 GLU A N 1
ATOM 987 C CA . GLU A 1 131 ? -15.285 -8.032 -0.942 1.00 94.12 131 GLU A CA 1
ATOM 988 C C . GLU A 1 131 ? -14.123 -7.728 0.013 1.00 94.12 131 GLU A C 1
ATOM 990 O O . GLU A 1 131 ? -14.097 -8.205 1.155 1.00 94.12 131 GLU A O 1
ATOM 995 N N . LEU A 1 132 ? -13.187 -6.874 -0.418 1.00 94.94 132 LEU A N 1
ATOM 996 C CA . LEU A 1 132 ? -12.088 -6.403 0.427 1.00 94.94 132 LEU A CA 1
ATOM 997 C C . LEU A 1 132 ? -12.614 -5.611 1.625 1.00 94.94 132 LEU A C 1
ATOM 999 O O . LEU A 1 132 ? -12.239 -5.893 2.764 1.00 94.94 132 LEU A O 1
ATOM 1003 N N . ARG A 1 133 ? -13.544 -4.677 1.394 1.00 96.75 133 ARG A N 1
ATOM 1004 C CA . ARG A 1 133 ? -14.189 -3.904 2.460 1.00 96.75 133 ARG A CA 1
ATOM 1005 C C . ARG A 1 133 ? -14.909 -4.812 3.452 1.00 96.75 133 ARG A C 1
ATOM 1007 O O . ARG A 1 133 ? -14.736 -4.635 4.655 1.00 96.75 133 ARG A O 1
ATOM 1014 N N . ALA A 1 134 ? -15.679 -5.791 2.977 1.00 97.06 134 ALA A N 1
ATOM 1015 C CA . ALA A 1 134 ? -16.362 -6.752 3.844 1.00 97.06 134 ALA A CA 1
ATOM 1016 C C . ALA A 1 134 ? -15.366 -7.559 4.696 1.00 97.06 134 ALA A C 1
ATOM 1018 O O . ALA A 1 134 ? -15.597 -7.787 5.885 1.00 97.06 134 ALA A O 1
ATOM 1019 N N . THR A 1 135 ? -14.223 -7.935 4.115 1.00 96.81 135 THR A N 1
ATOM 1020 C CA . THR A 1 135 ? -13.142 -8.619 4.833 1.00 96.81 135 THR A CA 1
ATOM 1021 C C . THR A 1 135 ? -12.547 -7.734 5.927 1.00 96.81 135 THR A C 1
ATOM 1023 O O . THR A 1 135 ? -12.436 -8.183 7.069 1.00 96.81 135 THR A O 1
ATOM 1026 N N . PHE A 1 136 ? -12.222 -6.474 5.623 1.00 98.06 136 PHE A N 1
ATOM 1027 C CA . PHE A 1 136 ? -11.699 -5.533 6.614 1.00 98.06 136 PHE A CA 1
ATOM 1028 C C . PHE A 1 136 ? -12.715 -5.223 7.719 1.00 98.06 136 PHE A C 1
ATOM 1030 O O . PHE A 1 136 ? -12.348 -5.232 8.890 1.00 98.06 136 PHE A O 1
ATOM 1037 N N . LEU A 1 137 ? -13.995 -5.029 7.381 1.00 97.75 137 LEU A N 1
ATOM 1038 C CA . LEU A 1 137 ? -15.071 -4.824 8.358 1.00 97.75 137 LEU A CA 1
ATOM 1039 C C . LEU A 1 137 ? -15.172 -6.003 9.323 1.00 97.75 137 LEU A C 1
ATOM 1041 O O . LEU A 1 137 ? -15.176 -5.809 10.539 1.00 97.75 137 LEU A O 1
ATOM 1045 N N . ARG A 1 138 ? -15.209 -7.228 8.788 1.00 97.50 138 ARG A N 1
ATOM 1046 C CA . ARG A 1 138 ? -15.252 -8.449 9.595 1.00 97.50 138 ARG A CA 1
ATOM 1047 C C . ARG A 1 138 ? -14.066 -8.501 10.552 1.00 97.50 138 ARG A C 1
ATOM 1049 O O . ARG A 1 138 ? -14.275 -8.639 11.750 1.00 97.50 138 ARG A O 1
ATOM 1056 N N . VAL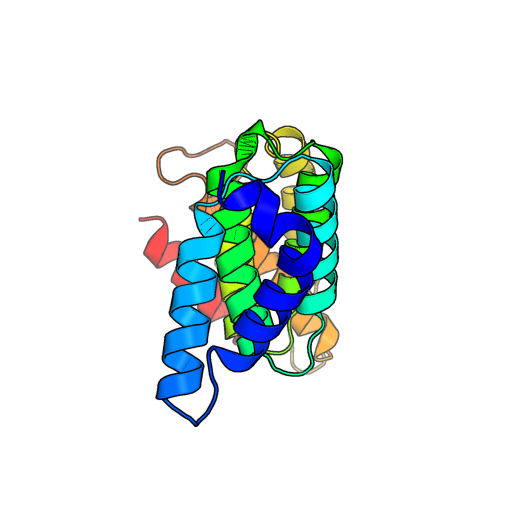 A 1 139 ? -12.844 -8.338 10.042 1.00 96.50 139 VAL A N 1
ATOM 1057 C CA . VAL A 1 139 ? -11.624 -8.395 10.861 1.00 96.50 139 VAL A CA 1
ATOM 1058 C C . VAL A 1 139 ? -11.623 -7.294 11.925 1.00 96.50 139 VAL A C 1
ATOM 1060 O O . VAL A 1 139 ? -11.363 -7.592 13.088 1.00 96.50 139 VAL A O 1
ATOM 1063 N N . ALA A 1 140 ? -11.976 -6.055 11.583 1.00 95.88 140 ALA A N 1
ATOM 1064 C CA . ALA A 1 140 ? -12.006 -4.947 12.536 1.00 95.88 140 ALA A CA 1
ATOM 1065 C C . ALA A 1 140 ? -13.041 -5.160 13.659 1.00 95.88 140 ALA A C 1
ATOM 1067 O O . ALA A 1 140 ? -12.766 -4.838 14.814 1.00 95.88 140 ALA A O 1
ATOM 1068 N N . LYS A 1 141 ? -14.204 -5.747 13.347 1.00 94.50 141 LYS A N 1
ATOM 1069 C CA . LYS A 1 141 ? -15.275 -6.004 14.324 1.00 94.50 141 LYS A CA 1
ATOM 1070 C C . LYS A 1 141 ? -15.008 -7.225 15.209 1.00 94.50 141 LYS A C 1
ATOM 1072 O O . LYS A 1 141 ? -15.310 -7.183 16.396 1.00 94.50 141 LYS A O 1
ATOM 1077 N N . THR A 1 142 ? -14.462 -8.312 14.658 1.00 92.75 142 THR A N 1
ATOM 1078 C CA . THR A 1 142 ? -14.310 -9.581 15.397 1.00 92.75 142 THR A CA 1
ATOM 1079 C C . THR A 1 142 ? -12.983 -9.717 16.128 1.00 92.75 142 THR A C 1
ATOM 1081 O O . THR A 1 142 ? -12.875 -10.538 17.034 1.00 92.75 142 THR A O 1
ATOM 1084 N N . THR A 1 143 ? -11.953 -8.974 15.718 1.00 89.88 143 THR A N 1
ATOM 1085 C CA 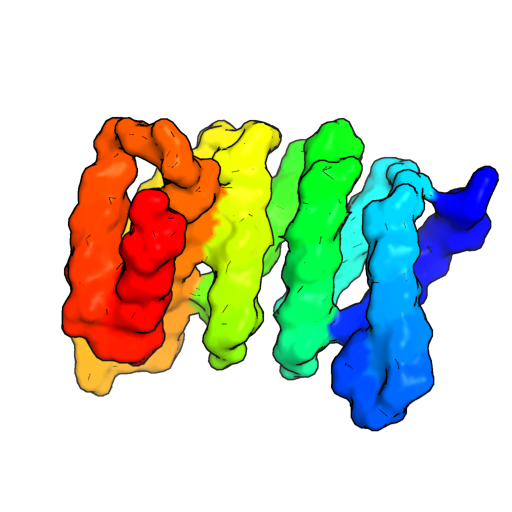. THR A 1 143 ? -10.619 -9.114 16.310 1.00 89.88 143 THR A CA 1
ATOM 1086 C C . THR A 1 143 ? -10.565 -8.392 17.659 1.00 89.88 143 THR A C 1
ATOM 1088 O O . THR A 1 143 ? -10.794 -7.177 17.704 1.00 89.88 143 THR A O 1
ATOM 1091 N N . PRO A 1 144 ? -10.280 -9.101 18.765 1.00 83.62 144 PRO A N 1
ATOM 1092 C CA . PRO A 1 144 ? -10.243 -8.496 20.089 1.00 83.62 144 PRO A CA 1
ATOM 1093 C C . PRO A 1 144 ? -9.018 -7.589 20.264 1.00 83.62 144 PRO A C 1
ATOM 1095 O O . PRO A 1 144 ? -7.996 -7.755 19.597 1.00 83.62 144 PRO A O 1
ATOM 1098 N N . VAL A 1 145 ? -9.126 -6.635 21.189 1.00 75.88 145 VAL A N 1
ATOM 1099 C CA . VAL A 1 145 ? -8.046 -5.722 21.593 1.00 75.88 145 VAL A CA 1
ATOM 1100 C C . VAL A 1 145 ? -7.984 -5.694 23.111 1.00 75.88 145 VAL A C 1
ATOM 1102 O O . VAL A 1 145 ? -9.022 -5.590 23.761 1.00 75.88 145 VAL A O 1
ATOM 1105 N N . GLY A 1 146 ? -6.787 -5.793 23.688 1.00 69.75 146 GLY A N 1
ATOM 1106 C CA . GLY A 1 146 ? -6.615 -5.787 25.140 1.00 69.75 146 GLY A CA 1
ATOM 1107 C C . GLY A 1 146 ? -5.238 -6.268 25.583 1.00 69.75 146 GLY A C 1
ATOM 1108 O O . GLY A 1 146 ? -4.399 -6.603 24.750 1.00 69.75 146 GLY A O 1
ATOM 1109 N N . ALA A 1 147 ? -5.024 -6.302 26.901 1.00 62.62 147 ALA A N 1
ATOM 1110 C CA . ALA A 1 147 ? -3.762 -6.709 27.527 1.00 62.62 147 ALA A CA 1
ATOM 1111 C C . ALA A 1 147 ? -3.332 -8.146 27.170 1.00 62.62 147 ALA A C 1
ATOM 1113 O O . ALA A 1 147 ? -2.140 -8.434 27.163 1.00 62.62 147 ALA A O 1
ATOM 1114 N N . ASP A 1 148 ? -4.292 -9.004 26.815 1.00 63.34 148 ASP A N 1
ATOM 1115 C CA . ASP A 1 148 ? -4.059 -10.407 26.451 1.00 63.34 148 ASP A CA 1
ATOM 1116 C C . ASP A 1 148 ? -3.954 -10.638 24.931 1.00 63.34 148 ASP A C 1
ATOM 1118 O O . ASP A 1 148 ? -3.782 -11.772 24.483 1.00 63.34 148 ASP A O 1
ATOM 1122 N N . ALA A 1 149 ? -4.086 -9.590 24.107 1.00 72.75 149 ALA A N 1
ATOM 1123 C CA . ALA A 1 149 ? -3.996 -9.729 22.658 1.00 72.75 149 ALA A CA 1
ATOM 1124 C C . ALA A 1 149 ? -2.529 -9.831 22.214 1.00 72.75 149 ALA A C 1
ATOM 1126 O O . ALA A 1 149 ? -1.749 -8.890 22.371 1.00 72.75 149 ALA A O 1
ATOM 1127 N N . ASP A 1 150 ? -2.167 -10.960 21.606 1.00 83.94 150 ASP A N 1
ATOM 1128 C CA . ASP A 1 150 ? -0.840 -11.160 21.020 1.00 83.94 150 ASP A CA 1
ATOM 1129 C C . ASP A 1 150 ? -0.550 -10.115 19.913 1.00 83.94 150 ASP A C 1
ATOM 1131 O O . ASP A 1 150 ? -1.458 -9.782 19.135 1.00 83.94 150 ASP A O 1
ATOM 1135 N N . PRO A 1 151 ? 0.693 -9.601 19.789 1.00 84.50 151 PRO A N 1
ATOM 1136 C CA . PRO A 1 151 ? 1.132 -8.704 18.723 1.00 84.50 151 PRO A CA 1
ATOM 1137 C C . PRO A 1 151 ? 0.605 -9.009 17.312 1.00 84.50 151 PRO A C 1
ATOM 1139 O O . PRO A 1 151 ? 0.272 -8.075 16.580 1.00 84.50 151 PRO A O 1
ATOM 1142 N N . LEU A 1 152 ? 0.488 -10.285 16.919 1.00 86.69 152 LEU A N 1
ATOM 1143 C CA . LEU A 1 152 ? -0.036 -10.666 15.600 1.00 86.69 152 LEU A CA 1
ATOM 1144 C C . LEU A 1 152 ? -1.519 -10.311 15.433 1.00 86.69 152 LEU A C 1
ATOM 1146 O O . LEU A 1 152 ? -1.939 -9.847 14.369 1.00 86.69 152 LEU A O 1
ATOM 1150 N N . THR A 1 153 ? -2.306 -10.481 16.493 1.00 88.56 153 THR A N 1
ATOM 1151 C CA . THR A 1 153 ? -3.737 -10.147 16.528 1.00 88.56 153 THR A CA 1
ATOM 1152 C C . THR A 1 153 ? -3.928 -8.634 16.432 1.00 88.56 153 THR A C 1
ATOM 1154 O O . THR A 1 153 ? -4.726 -8.153 15.625 1.00 88.56 153 THR A O 1
ATOM 1157 N N . SER A 1 154 ? -3.121 -7.875 17.182 1.00 89.69 154 SER A N 1
ATOM 1158 C CA . SER A 1 154 ? -3.107 -6.408 17.124 1.00 89.69 154 SER A CA 1
ATOM 1159 C C . SER A 1 154 ? -2.714 -5.891 15.733 1.00 89.69 154 SER A C 1
ATOM 1161 O O . SER A 1 154 ? -3.410 -5.047 15.166 1.00 89.69 154 SER A O 1
ATOM 1163 N N . SER A 1 155 ? -1.666 -6.463 15.123 1.00 92.00 155 SER A N 1
ATOM 1164 C CA . SER A 1 155 ? -1.244 -6.127 13.754 1.00 92.00 155 SER A CA 1
ATOM 1165 C C . SER A 1 155 ? -2.348 -6.405 12.728 1.00 92.00 155 SER A C 1
ATOM 1167 O O . SER A 1 155 ? -2.655 -5.553 11.897 1.00 92.00 155 SER A O 1
ATOM 1169 N N . THR A 1 156 ? -3.020 -7.554 12.842 1.00 94.50 156 THR A N 1
ATOM 1170 C CA . THR A 1 156 ? -4.125 -7.942 11.952 1.00 94.50 156 THR A CA 1
ATOM 1171 C C . THR A 1 156 ? -5.296 -6.964 12.041 1.00 94.50 156 THR A C 1
ATOM 1173 O O . THR A 1 156 ? -5.847 -6.552 11.017 1.00 94.50 156 THR A O 1
ATOM 1176 N N . LYS A 1 157 ? -5.662 -6.537 13.256 1.00 95.62 157 LYS A N 1
ATOM 1177 C CA . LYS A 1 157 ? -6.716 -5.535 13.434 1.00 95.62 157 LYS A CA 1
ATOM 1178 C C . LYS A 1 157 ? -6.301 -4.169 12.894 1.00 95.62 157 LYS A C 1
ATOM 1180 O O . LYS A 1 157 ? -7.084 -3.532 12.193 1.00 95.62 157 LYS A O 1
ATOM 1185 N N . HIS A 1 158 ? -5.076 -3.732 13.177 1.00 96.38 158 HIS A N 1
ATOM 1186 C CA . HIS A 1 158 ? -4.544 -2.471 12.664 1.00 96.38 158 HIS A CA 1
ATOM 1187 C C . HIS A 1 158 ? -4.532 -2.435 11.129 1.00 96.38 158 HIS A C 1
ATOM 1189 O O . HIS A 1 158 ? -4.971 -1.449 10.540 1.00 96.38 158 HIS A O 1
ATOM 1195 N N . ALA A 1 159 ? -4.116 -3.524 10.481 1.00 97.69 159 ALA A N 1
ATOM 1196 C CA . ALA A 1 159 ? -4.162 -3.666 9.031 1.00 97.69 159 ALA A CA 1
ATOM 1197 C C . ALA A 1 159 ? -5.590 -3.522 8.483 1.00 97.69 159 ALA A C 1
ATOM 1199 O O . ALA A 1 159 ? -5.806 -2.821 7.495 1.00 97.69 159 ALA A O 1
ATOM 1200 N N . ALA A 1 160 ? -6.581 -4.120 9.152 1.00 98.00 160 ALA A N 1
ATOM 1201 C CA . ALA A 1 160 ? -7.983 -3.967 8.777 1.00 98.00 160 ALA A CA 1
ATOM 1202 C C . ALA A 1 160 ? -8.481 -2.522 8.938 1.00 98.00 160 ALA A C 1
ATOM 1204 O O . ALA A 1 160 ? -9.133 -2.006 8.032 1.00 98.00 160 ALA A O 1
ATOM 1205 N N . VAL A 1 161 ? -8.126 -1.840 10.033 1.00 98.19 161 VAL A N 1
ATOM 1206 C CA . VAL A 1 161 ? -8.437 -0.411 10.237 1.00 98.19 161 VAL A CA 1
ATOM 1207 C C . VAL A 1 161 ? -7.832 0.436 9.114 1.00 98.19 161 VAL A C 1
ATOM 1209 O O . VAL A 1 161 ? -8.544 1.231 8.514 1.00 98.19 161 VAL A O 1
ATOM 1212 N N . LEU A 1 162 ? -6.566 0.211 8.752 1.00 98.44 162 LEU A N 1
ATOM 1213 C CA . LEU A 1 162 ? -5.909 0.891 7.631 1.00 98.44 162 LEU A CA 1
ATOM 1214 C C . LEU A 1 162 ? -6.551 0.589 6.267 1.00 98.44 162 LEU A C 1
ATOM 1216 O O . LEU A 1 162 ? -6.592 1.464 5.401 1.00 98.44 162 LEU A O 1
ATOM 1220 N N . GLY A 1 163 ? -7.042 -0.633 6.060 1.00 98.06 163 GLY A N 1
ATOM 1221 C CA . GLY A 1 163 ? -7.804 -1.019 4.872 1.00 98.06 163 GLY A CA 1
ATOM 1222 C C . GLY A 1 163 ? -9.141 -0.279 4.774 1.00 98.06 163 GLY A C 1
ATOM 1223 O O . GLY A 1 163 ? -9.487 0.243 3.714 1.00 98.06 163 GLY A O 1
ATOM 1224 N N . LEU A 1 164 ? -9.865 -0.159 5.893 1.00 97.94 164 LEU A N 1
ATOM 1225 C CA . LEU A 1 164 ? -11.091 0.641 5.984 1.00 97.94 164 LEU A CA 1
ATOM 1226 C C . LEU A 1 164 ? -10.821 2.128 5.735 1.00 97.94 164 LEU A C 1
ATOM 1228 O O . LEU A 1 164 ? -11.562 2.760 4.982 1.00 97.94 164 LEU A O 1
ATOM 1232 N N . SER A 1 165 ? -9.733 2.667 6.293 1.00 97.62 165 SER A N 1
ATOM 1233 C CA . SER A 1 165 ? -9.281 4.033 6.017 1.00 97.62 165 SER A CA 1
ATOM 1234 C C . SER A 1 165 ? -9.056 4.267 4.526 1.00 97.62 165 SER A C 1
ATOM 1236 O O . SER A 1 165 ? -9.538 5.259 3.986 1.00 97.62 165 SER A O 1
ATOM 1238 N N . ALA A 1 166 ? -8.393 3.331 3.839 1.00 97.06 166 ALA A N 1
ATOM 1239 C CA . ALA A 1 166 ? -8.178 3.420 2.398 1.00 97.06 166 ALA A CA 1
ATOM 1240 C C . ALA A 1 166 ? -9.502 3.422 1.613 1.00 97.06 166 ALA A C 1
ATOM 1242 O O . ALA A 1 166 ? -9.633 4.175 0.651 1.00 97.06 166 ALA A O 1
ATOM 1243 N N . CYS A 1 167 ? -10.499 2.631 2.033 1.00 95.69 167 CYS A N 1
ATOM 1244 C CA . CYS A 1 167 ? -11.821 2.608 1.394 1.00 95.69 167 CYS A CA 1
ATOM 1245 C C . CYS A 1 167 ? -12.526 3.967 1.486 1.00 95.69 167 CYS A C 1
ATOM 1247 O O . CYS A 1 167 ? -13.050 4.457 0.484 1.00 95.69 167 CYS A O 1
ATOM 1249 N N . VAL A 1 168 ? -12.514 4.581 2.675 1.00 95.31 168 VAL A N 1
ATOM 1250 C CA . VAL A 1 168 ? -13.128 5.896 2.918 1.00 95.31 168 VAL A CA 1
ATOM 1251 C C . VAL A 1 168 ? -12.402 6.986 2.131 1.00 95.31 168 VAL A C 1
ATOM 1253 O O . VAL A 1 168 ? -13.030 7.711 1.367 1.00 95.31 168 VAL A O 1
ATOM 1256 N N . LEU A 1 169 ? -11.075 7.063 2.253 1.00 95.00 169 LEU A N 1
ATOM 1257 C CA . LEU A 1 169 ? -10.272 8.123 1.633 1.00 95.00 169 LEU A CA 1
ATOM 1258 C C . LEU A 1 169 ? -10.175 8.000 0.106 1.00 95.00 169 LEU A C 1
ATOM 1260 O O . LEU A 1 169 ? -9.932 8.992 -0.578 1.00 95.00 169 LEU A O 1
ATOM 1264 N N . ALA A 1 170 ? -10.436 6.817 -0.456 1.00 92.94 170 ALA A N 1
ATOM 1265 C CA . ALA A 1 170 ? -10.612 6.663 -1.896 1.00 92.94 170 ALA A CA 1
ATOM 1266 C C . ALA A 1 170 ? -11.893 7.354 -2.418 1.00 92.94 170 ALA A C 1
ATOM 1268 O O . ALA A 1 170 ? -12.020 7.558 -3.625 1.00 92.94 170 ALA A O 1
ATOM 1269 N N . HIS A 1 171 ? -12.844 7.728 -1.555 1.00 90.94 171 HIS A N 1
ATOM 1270 C CA . HIS A 1 171 ? -14.127 8.349 -1.913 1.00 90.94 171 HIS A CA 1
ATOM 1271 C C . HIS A 1 171 ? -14.283 9.749 -1.282 1.00 90.94 171 HIS A C 1
ATOM 1273 O O . HIS A 1 171 ? -15.158 9.941 -0.446 1.00 90.94 171 HIS A O 1
ATOM 1279 N N . PRO A 1 172 ? -13.470 10.751 -1.673 1.00 86.69 172 PRO A N 1
ATOM 1280 C CA . PRO A 1 172 ? -13.431 12.051 -0.990 1.00 86.69 172 PRO A CA 1
ATOM 1281 C C . PRO A 1 172 ? -14.665 12.943 -1.209 1.00 86.69 172 PRO A C 1
ATOM 1283 O O . PRO A 1 172 ? -14.870 13.881 -0.450 1.00 86.69 172 PRO A O 1
ATOM 1286 N N . TYR A 1 173 ? -15.468 12.696 -2.248 1.00 87.50 173 TYR A N 1
ATOM 1287 C CA . TYR A 1 173 ? -16.590 13.573 -2.629 1.00 87.50 173 TYR A CA 1
ATOM 1288 C C . TYR A 1 173 ? -17.957 12.889 -2.589 1.00 87.50 173 TYR A C 1
ATOM 1290 O O . TYR A 1 173 ? -18.969 13.540 -2.832 1.00 87.50 173 TYR A O 1
ATOM 1298 N N . ASP A 1 174 ? -17.988 11.595 -2.278 1.00 86.06 174 ASP A N 1
ATOM 1299 C CA . ASP A 1 174 ? -19.204 10.793 -2.258 1.00 86.06 174 ASP A CA 1
ATOM 1300 C C . ASP A 1 174 ? -19.354 10.127 -0.896 1.00 86.06 174 ASP A C 1
ATOM 1302 O O . ASP A 1 174 ? -18.369 9.721 -0.280 1.00 86.06 174 ASP A O 1
ATOM 1306 N N . VAL A 1 175 ? -20.601 9.926 -0.468 1.00 90.06 175 VAL A N 1
ATOM 1307 C CA . VAL A 1 175 ? -20.929 9.109 0.707 1.00 90.06 175 VAL A CA 1
ATOM 1308 C C . VAL A 1 175 ? -21.741 7.900 0.246 1.00 90.06 175 VAL A C 1
ATOM 1310 O O . VAL A 1 175 ? -22.974 7.942 0.239 1.00 90.06 175 VAL A O 1
ATOM 1313 N N . PRO A 1 176 ? -21.080 6.813 -0.189 1.00 91.75 176 PRO A N 1
ATOM 1314 C CA . PRO A 1 176 ? -21.764 5.582 -0.548 1.00 91.75 176 PRO A CA 1
ATOM 1315 C C . PRO A 1 176 ? -22.554 5.001 0.627 1.00 91.75 176 PRO A C 1
ATOM 1317 O O . PRO A 1 176 ? -22.204 5.189 1.790 1.00 91.75 176 PRO A O 1
ATOM 1320 N N . THR A 1 177 ? -23.571 4.194 0.328 1.00 94.31 177 THR A N 1
ATOM 1321 C CA . THR A 1 177 ? -24.461 3.589 1.338 1.00 94.31 177 THR A CA 1
ATOM 1322 C C . THR A 1 177 ? -23.740 2.725 2.377 1.00 94.31 177 THR A C 1
ATOM 1324 O O . THR A 1 177 ? -24.223 2.588 3.496 1.00 94.31 177 THR A O 1
ATOM 1327 N N . TRP A 1 178 ? -22.579 2.165 2.033 1.00 94.62 178 TRP A N 1
ATOM 1328 C CA . TRP A 1 178 ? -21.740 1.368 2.931 1.00 94.62 178 TRP A CA 1
ATOM 1329 C C . TRP A 1 178 ? -20.841 2.212 3.851 1.00 94.62 178 TRP A C 1
ATOM 1331 O O . TRP A 1 178 ? -20.322 1.697 4.840 1.00 94.62 178 TRP A O 1
ATOM 1341 N N . MET A 1 179 ? -20.611 3.490 3.533 1.00 95.44 179 MET A N 1
ATOM 1342 C CA . MET A 1 179 ? -19.649 4.337 4.245 1.00 95.44 179 MET A CA 1
ATOM 1343 C C . MET A 1 179 ? -20.033 4.597 5.710 1.00 95.44 179 MET A C 1
ATOM 1345 O O . MET A 1 179 ? -19.135 4.510 6.546 1.00 95.44 179 MET A O 1
ATOM 1349 N N . PRO A 1 180 ? -21.312 4.832 6.078 1.00 95.75 180 PRO A N 1
ATOM 1350 C CA . PRO A 1 180 ? -21.698 5.000 7.480 1.00 95.75 180 PRO A CA 1
ATOM 1351 C C . PRO A 1 180 ? -21.273 3.838 8.391 1.00 95.75 180 PRO A C 1
ATOM 1353 O O . PRO A 1 180 ? -20.752 4.083 9.476 1.00 95.75 180 PRO A O 1
ATOM 1356 N N . GLU A 1 181 ? -21.403 2.584 7.938 1.00 97.06 181 GLU A N 1
ATOM 1357 C CA . GLU A 1 181 ? -20.976 1.398 8.704 1.00 97.06 181 GLU A CA 1
ATOM 1358 C C . GLU A 1 181 ? -19.451 1.365 8.911 1.00 97.06 181 GLU A C 1
ATOM 1360 O O . GLU A 1 181 ? -18.945 1.013 9.984 1.00 97.06 181 GLU A O 1
ATOM 1365 N N . VAL A 1 182 ? -18.694 1.746 7.879 1.00 97.06 182 VAL A N 1
ATOM 1366 C CA . VAL A 1 182 ? -17.232 1.836 7.961 1.00 97.06 182 VAL A CA 1
ATOM 1367 C C . VAL A 1 182 ? -16.812 2.947 8.922 1.00 97.06 182 VAL A C 1
ATOM 1369 O O . VAL A 1 182 ? -15.940 2.728 9.760 1.00 97.06 182 VAL A O 1
ATOM 1372 N N . MET A 1 183 ? -17.455 4.113 8.844 1.00 95.94 183 MET A N 1
ATOM 1373 C CA . MET A 1 183 ? -17.183 5.257 9.718 1.00 95.94 183 MET A CA 1
ATOM 1374 C C . MET A 1 183 ? -17.502 4.943 11.182 1.00 95.94 183 MET A C 1
ATOM 1376 O O . MET A 1 183 ? -16.716 5.291 12.058 1.00 95.94 183 MET A O 1
ATOM 1380 N N . GLU A 1 184 ? -18.597 4.231 11.453 1.00 96.94 184 GLU A N 1
ATOM 1381 C CA . GLU A 1 184 ? -18.919 3.722 12.790 1.00 96.94 184 GLU A CA 1
ATOM 1382 C C . GLU A 1 184 ? -17.814 2.787 13.309 1.00 96.94 184 GLU A C 1
ATOM 1384 O O . GLU A 1 184 ? -17.310 2.963 14.420 1.00 96.94 184 GLU A O 1
ATOM 1389 N N . THR A 1 185 ? -17.371 1.835 12.481 1.00 97.56 185 THR A N 1
ATOM 1390 C CA . THR A 1 185 ? -16.301 0.889 12.839 1.00 97.56 185 THR A CA 1
ATOM 1391 C C . THR A 1 185 ? -14.976 1.609 13.129 1.00 97.56 185 THR A C 1
ATOM 1393 O O . THR A 1 185 ? -14.305 1.308 14.118 1.00 97.56 185 THR A O 1
ATOM 1396 N N . LEU A 1 186 ? -14.611 2.605 12.314 1.00 97.19 186 LEU A N 1
ATOM 1397 C CA . LEU A 1 186 ? -13.459 3.480 12.564 1.00 97.19 186 LEU A CA 1
ATOM 1398 C C . LEU A 1 186 ? -13.648 4.324 13.836 1.00 97.19 186 LEU A C 1
ATOM 1400 O O . LEU A 1 186 ? -12.683 4.590 14.551 1.00 97.19 186 LEU A O 1
ATOM 1404 N N . GLY A 1 187 ? -14.887 4.705 14.155 1.00 97.06 187 GLY A N 1
ATOM 1405 C CA . GLY A 1 187 ? -15.248 5.408 15.381 1.00 97.06 187 GLY A CA 1
ATOM 1406 C C . GLY A 1 187 ? -14.894 4.585 16.614 1.00 97.06 187 GLY A C 1
ATOM 1407 O O . GLY A 1 187 ? -14.194 5.082 17.496 1.00 97.06 187 GLY A O 1
ATOM 1408 N N . PHE A 1 188 ? -15.265 3.303 16.633 1.00 95.75 188 PHE A N 1
ATOM 1409 C CA . PHE A 1 188 ? -14.850 2.379 17.691 1.00 95.75 188 PHE A CA 1
ATOM 1410 C C . PHE A 1 188 ? -13.327 2.202 17.736 1.00 95.75 188 PHE A C 1
ATOM 1412 O O . PHE A 1 188 ? -12.739 2.313 18.810 1.00 95.75 188 PHE A O 1
ATOM 1419 N N . ALA A 1 189 ? -12.668 2.035 16.584 1.00 95.38 189 ALA A N 1
ATOM 1420 C CA . ALA A 1 189 ? -11.207 1.928 16.514 1.00 95.38 189 ALA A CA 1
ATOM 1421 C C . ALA A 1 189 ? -10.478 3.175 17.064 1.00 95.38 189 ALA A C 1
ATOM 1423 O O . ALA A 1 189 ? -9.371 3.066 17.590 1.00 95.38 189 ALA A O 1
ATOM 1424 N N . SER A 1 190 ? -11.099 4.360 17.005 1.00 95.88 190 SER A N 1
ATOM 1425 C CA . SER A 1 190 ? -10.549 5.602 17.574 1.00 95.88 190 SER A CA 1
ATOM 1426 C C . SER A 1 190 ? -10.480 5.615 19.110 1.00 95.88 190 SER A C 1
ATOM 1428 O O . SER A 1 190 ? -9.734 6.411 19.690 1.00 95.88 190 SER A O 1
ATOM 1430 N N . LEU A 1 191 ? -11.233 4.725 19.765 1.00 94.38 191 LEU A N 1
ATOM 1431 C CA . LEU A 1 191 ? -11.258 4.549 21.218 1.00 94.38 191 LEU A CA 1
ATOM 1432 C C . LEU A 1 191 ? -10.295 3.451 21.696 1.00 94.38 191 LEU A C 1
ATOM 1434 O O . LEU A 1 191 ? -10.060 3.322 22.896 1.00 94.38 191 LEU A O 1
ATOM 1438 N N . GLU A 1 192 ? -9.724 2.673 20.777 1.00 92.69 192 GLU A N 1
ATOM 1439 C CA . GLU A 1 192 ? -8.780 1.601 21.089 1.00 92.69 192 GLU A CA 1
ATOM 1440 C C . GLU A 1 192 ? -7.366 2.142 21.391 1.00 92.69 192 GLU A C 1
ATOM 1442 O O . GLU A 1 192 ? -7.053 3.306 21.128 1.00 92.69 192 GLU A O 1
ATOM 1447 N N . PRO A 1 193 ? -6.459 1.325 21.954 1.00 92.12 193 PRO A N 1
ATOM 1448 C CA . PRO A 1 193 ? -5.050 1.684 22.064 1.00 92.12 193 PRO A CA 1
ATOM 1449 C C . PRO A 1 193 ? -4.394 1.982 20.705 1.00 92.12 193 PRO A C 1
ATOM 1451 O O . PRO A 1 193 ? -4.870 1.589 19.636 1.00 92.12 193 PRO A O 1
ATOM 1454 N N . ALA A 1 194 ? -3.250 2.667 20.737 1.00 90.81 194 ALA A N 1
ATOM 1455 C CA . ALA A 1 194 ? -2.402 2.775 19.553 1.00 90.81 194 ALA A CA 1
ATOM 1456 C C . ALA A 1 194 ? -1.950 1.366 19.102 1.00 90.81 194 ALA A C 1
ATOM 1458 O O . ALA A 1 194 ? -1.675 0.528 19.964 1.00 90.81 194 ALA A O 1
ATOM 1459 N N . PRO A 1 195 ? -1.844 1.093 17.788 1.00 92.94 195 PRO A N 1
ATOM 1460 C CA . PRO A 1 195 ? -1.879 2.053 16.675 1.00 92.94 195 PRO A CA 1
ATOM 1461 C C . PRO A 1 195 ? -3.268 2.345 16.062 1.00 92.94 195 PRO A C 1
ATOM 1463 O O . PRO A 1 195 ? -3.389 3.326 15.326 1.00 92.94 195 PRO A O 1
ATOM 1466 N N . MET A 1 196 ? -4.318 1.575 16.379 1.00 94.69 196 MET A N 1
ATOM 1467 C CA . MET A 1 196 ? -5.657 1.696 15.765 1.00 94.69 196 MET A CA 1
ATOM 1468 C C . MET A 1 196 ? -6.243 3.101 15.917 1.00 94.69 196 MET A C 1
ATOM 1470 O O . MET A 1 196 ? -6.697 3.697 14.936 1.00 94.69 196 MET A O 1
ATOM 1474 N N . LYS A 1 197 ? -6.134 3.674 17.122 1.00 95.00 197 LYS A N 1
ATOM 1475 C CA . LYS A 1 197 ? -6.622 5.027 17.400 1.00 95.00 197 LYS A CA 1
ATOM 1476 C C . LYS A 1 197 ? -6.016 6.087 16.495 1.00 95.00 197 LYS A C 1
ATOM 1478 O O . LYS A 1 197 ? -6.738 6.936 15.981 1.00 95.00 197 LYS A O 1
ATOM 1483 N N . LEU A 1 198 ? -4.702 6.035 16.286 1.00 95.75 198 LEU A N 1
ATOM 1484 C CA . LEU A 1 198 ? -4.005 7.029 15.472 1.00 95.75 198 LEU A CA 1
ATOM 1485 C C . LEU A 1 198 ? -4.408 6.916 13.998 1.00 95.75 198 LEU A C 1
ATOM 1487 O O . LEU A 1 198 ? -4.626 7.937 13.349 1.00 95.75 198 LEU A O 1
ATOM 1491 N N . ALA A 1 199 ? -4.562 5.691 13.486 1.00 95.94 199 ALA A N 1
ATOM 1492 C CA . ALA A 1 199 ? -5.024 5.451 12.121 1.00 95.94 199 ALA A CA 1
ATOM 1493 C C . ALA A 1 199 ? -6.451 5.983 11.895 1.00 95.94 199 ALA A C 1
ATOM 1495 O O . ALA A 1 199 ? -6.693 6.737 10.949 1.00 95.94 199 ALA A O 1
ATOM 1496 N N . ALA A 1 200 ? -7.384 5.665 12.797 1.00 96.75 200 ALA A N 1
ATOM 1497 C CA . ALA A 1 200 ? -8.766 6.132 12.710 1.00 96.75 200 ALA A CA 1
ATOM 1498 C C . ALA A 1 200 ? -8.871 7.664 12.811 1.00 96.75 200 ALA A C 1
ATOM 1500 O O . ALA A 1 200 ? -9.502 8.301 11.969 1.00 96.75 200 ALA A O 1
ATOM 1501 N N . GLN A 1 201 ? -8.191 8.281 13.784 1.00 96.19 201 GLN A N 1
ATOM 1502 C CA . GLN A 1 201 ? -8.195 9.739 13.950 1.00 96.19 201 GLN A CA 1
ATOM 1503 C C . GLN A 1 201 ? -7.612 10.468 12.737 1.00 96.19 201 GLN A C 1
ATOM 1505 O O . GLN A 1 201 ? -8.165 11.481 12.309 1.00 96.19 201 GLN A O 1
ATOM 1510 N N . LYS A 1 202 ? -6.527 9.941 12.156 1.00 95.56 202 LYS A N 1
ATOM 1511 C CA . LYS A 1 202 ? -5.946 10.481 10.923 1.00 95.56 202 LYS A CA 1
ATOM 1512 C C . LYS A 1 202 ? -6.941 10.409 9.762 1.00 95.56 202 LYS A C 1
ATOM 1514 O O . LYS A 1 202 ? -7.110 11.390 9.051 1.00 95.56 202 LYS A O 1
ATOM 1519 N N . THR A 1 203 ? -7.655 9.293 9.636 1.00 95.69 203 THR A N 1
ATOM 1520 C CA . THR A 1 203 ? -8.692 9.112 8.606 1.00 95.69 203 THR A CA 1
ATOM 1521 C C . THR A 1 203 ? -9.791 10.165 8.730 1.00 95.69 203 THR A C 1
ATOM 1523 O O . THR A 1 203 ? -10.128 10.819 7.750 1.00 95.69 203 THR A O 1
ATOM 1526 N N . PHE A 1 204 ? -10.310 10.392 9.941 1.00 94.62 204 PHE A N 1
ATOM 1527 C CA . PHE A 1 204 ? -11.328 11.420 10.176 1.00 94.62 204 PHE A CA 1
ATOM 1528 C C . PHE A 1 204 ? -10.823 12.842 9.930 1.00 94.62 204 PHE A C 1
ATOM 1530 O O . PHE A 1 204 ? -11.602 13.710 9.550 1.00 94.62 204 PHE A O 1
ATOM 1537 N N . ALA A 1 205 ? -9.535 13.102 10.163 1.00 93.88 205 ALA A N 1
ATOM 1538 C CA . ALA A 1 205 ? -8.943 14.397 9.861 1.00 93.88 205 ALA A CA 1
ATOM 1539 C C . ALA A 1 205 ? -8.819 14.642 8.348 1.00 93.88 205 ALA A C 1
ATOM 1541 O O . ALA A 1 205 ? -8.993 15.781 7.921 1.00 93.88 205 ALA A O 1
ATOM 1542 N N . GLU A 1 206 ? -8.536 13.595 7.567 1.00 92.75 206 GLU A N 1
ATOM 1543 C CA . GLU A 1 206 ? -8.346 13.660 6.112 1.00 92.75 206 GLU A CA 1
ATOM 1544 C C . GLU A 1 206 ? -9.658 13.623 5.310 1.00 92.75 206 GLU A C 1
ATOM 1546 O O . GLU A 1 206 ? -9.710 14.211 4.237 1.00 92.75 206 GLU A O 1
ATOM 1551 N N . PHE A 1 207 ? -10.715 12.979 5.815 1.00 87.56 207 PHE A N 1
ATOM 1552 C CA . PHE A 1 207 ? -12.007 12.849 5.118 1.00 87.56 207 PHE A CA 1
ATOM 1553 C C . PHE A 1 207 ? -12.878 14.128 5.119 1.00 87.56 207 PHE A C 1
ATOM 1555 O O . PHE A 1 207 ? -13.932 14.140 4.495 1.00 87.56 207 PHE A O 1
ATOM 1562 N N . LYS A 1 208 ? -12.486 15.175 5.852 1.00 69.75 208 LYS A N 1
ATOM 1563 C CA . LYS A 1 208 ? -13.314 16.375 6.077 1.00 69.75 208 LYS A CA 1
ATOM 1564 C C . LYS A 1 208 ? -13.793 17.080 4.811 1.00 69.75 208 LYS A C 1
ATOM 1566 O O . LYS A 1 208 ? -12.966 17.287 3.898 1.00 69.75 208 LYS A O 1
#

InterPro domains:
  IPR011989 Armadillo-like helical [G3DSA:1.25.10.10] (11-207)
  IPR016024 Armadillo-type fold [SSF48371] (13-187)
  IPR021843 Proteasome activator complex subunit 4, C-terminal domain [PF11919] (156-208)
  IPR035309 Proteasome activator complex subunit 4 [PTHR32170] (6-208)